Protein AF-A0A3R7NBL7-F1 (afdb_monomer)

Mean predicted aligned error: 21.09 Å

Nearest PDB structures (foldseek):
  3q0k-assembly1_B  TM=5.926E-01  e=3.481E-01  Homo sapiens
  7aal-assembly1_B  TM=5.837E-01  e=2.308E+00  Homo sapiens
  4wpe-assembly1_A-2  TM=5.856E-01  e=2.179E+00  Saccharomyces cerevisiae S288C
  7a0g-assembly1_DDD  TM=3.916E-01  e=3.255E+00  Serratia marcescens

Sequence (299 aa):
MSTTSQAALDDEIRRRLSKLSAYKQAEYHCVEAIAALRHSLREVLELEGDTPGTDGDGANESGGGGRAELARARQAVRRAHQQLDRLVKEAQRASRREGGEYEADLKELLRHVESAKRWYRECFRVVPATAAAHLPQPDTGVALGVAEDAYAPPPMRSGAADLTVPLLAGSGGGRGRGTGNWCAAAAPRPTVSDEEFLEFADEVRRNDDLAEAALDRIAYGLSRLHENALNVTSELHTQRELLDDVEGKVNTTHTKLSRMNARLRKLLAEKKKCDWFMYAFCCALLLGVVAAIAVLLKS

InterPro domains:
  IPR000727 Target SNARE coiled-coil homology domain [PS50192] (215-267)

pLDDT: mean 77.05, std 21.35, range [31.62, 97.19]

Radius of gyration: 40.36 Å; Cα contacts (8 Å, |Δi|>4): 69; chains: 1; bounding box: 89×58×153 Å

Solvent-accessible surface area (backbone atoms only — not comparable to full-atom values): 17916 Å² total; per-residue (Å²): 130,69,63,68,61,49,54,55,50,53,52,51,50,50,61,54,42,73,74,48,55,70,34,58,41,28,48,50,53,34,53,51,32,51,51,52,28,53,50,31,49,48,53,35,50,53,56,56,67,71,56,71,84,77,86,62,96,68,95,60,93,65,67,67,56,57,58,54,49,41,52,49,30,53,49,48,29,53,51,31,51,55,50,36,60,52,35,50,54,48,25,54,52,32,33,62,74,59,72,50,81,49,50,68,59,49,52,53,50,49,51,54,51,50,52,53,50,49,52,51,26,62,78,68,67,55,78,59,72,77,67,67,71,71,60,82,78,78,88,77,81,85,84,84,90,80,84,87,82,89,81,85,84,87,78,90,78,91,79,91,79,85,95,79,79,88,91,83,87,84,87,83,88,81,93,78,94,73,89,84,78,96,67,82,79,70,73,83,71,82,78,70,50,75,65,60,53,49,53,50,52,53,51,50,50,54,50,48,56,52,48,51,56,51,48,52,53,49,52,53,51,49,52,54,49,49,53,50,51,52,52,52,52,52,50,51,51,54,50,48,54,54,48,56,52,49,50,52,50,49,52,51,50,49,54,51,50,51,51,50,51,52,49,50,52,50,52,56,54,52,48,54,52,54,52,52,52,52,52,53,51,52,51,53,52,51,51,51,53,53,50,52,53,54,51,62,75,71,106

Foldseek 3Di:
DVVVVVVVVVVVVVVVLVVDAQLVNLLVVLVVLLVQLVVLLVQLVVLVVPPPPPPDDDDDPPVVVSVVSNVVSVVSNVVSLVSSVVSLVSSVVSCVVVPNPCVVVNVVSVVSNVVSVVSVCVSVVPDDCVVVVPDPDPDDDDDDDDDDDDDDDDDDDDDDDDPDDDPDDDDDDDDDDDDDDPPDPDDPDPPCPVVNVVVVVVVVVVVVVVVVVVVVVVVVVVVVVVVVVVVVVVVVVVVVVVVVVVVVVVVVVVVVVVVVVVVVVVVVVVVVVVVVVVVVVVVVVVVVVVVVVVVVVVD

Secondary structure (DSSP, 8-state):
--HHHHHHHHHHHHHHHTTS-HHHHHHHHHHHHHHHHHHHHHHHHHHHHT-----S----TTHHHHHHHHHHHHHHHHHHHHHHHHHHHHHHHHHHHTTTTTHHHHHHHHHHHHHHHHHHHHHHT---HHHHTTSPPP--------------PPPP-----------------------------------S-HHHHHHHHHHHHHHHHHHHHHHHHHHHHHHHHHHHHHHHHHHHHHHHHHHHHHHHHHHHHHHHHHHHHHHHHHHHHHHHHHHHHHHHHHHHHHHHHHHHHHHHHH-

Organism: NCBI:txid83891

Structure (mmCIF, N/CA/C/O backbone):
data_AF-A0A3R7NBL7-F1
#
_entry.id   AF-A0A3R7NBL7-F1
#
loop_
_atom_site.group_PDB
_atom_site.id
_atom_site.type_symbol
_atom_site.label_atom_id
_atom_site.label_alt_id
_atom_site.label_comp_id
_atom_site.label_asym_id
_atom_site.label_entity_id
_atom_site.label_seq_id
_atom_site.pdbx_PDB_ins_code
_atom_site.Cartn_x
_atom_site.Cartn_y
_atom_site.Cartn_z
_atom_site.occupancy
_atom_site.B_iso_or_equiv
_atom_site.auth_seq_id
_atom_site.auth_comp_id
_atom_site.auth_asym_id
_atom_site.auth_atom_id
_atom_site.pdbx_PDB_model_num
ATOM 1 N N . MET A 1 1 ? -27.733 -9.947 -17.227 1.00 46.28 1 MET A N 1
ATOM 2 C CA . MET A 1 1 ? -28.755 -9.569 -16.220 1.00 46.28 1 MET A CA 1
ATOM 3 C C . MET A 1 1 ? -28.156 -9.061 -14.898 1.00 46.28 1 MET A C 1
ATOM 5 O O . MET A 1 1 ? -28.913 -8.573 -14.075 1.00 46.28 1 MET A O 1
ATOM 9 N N . SER A 1 2 ? -26.830 -9.082 -14.697 1.00 56.72 2 SER A N 1
ATOM 10 C CA . SER A 1 2 ? -26.182 -8.641 -13.443 1.00 56.72 2 SER A CA 1
ATOM 11 C C . SER A 1 2 ? -25.943 -7.124 -13.325 1.00 56.72 2 SER A C 1
ATOM 13 O O . SER A 1 2 ? -25.792 -6.609 -12.223 1.00 56.72 2 SER A O 1
ATOM 15 N N . THR A 1 3 ? -25.942 -6.382 -14.437 1.00 57.41 3 THR A N 1
ATOM 16 C CA . THR A 1 3 ? -25.608 -4.944 -14.467 1.00 57.41 3 THR A CA 1
ATOM 17 C C . THR A 1 3 ? -26.683 -4.052 -13.843 1.00 57.41 3 THR A C 1
ATOM 19 O O . THR A 1 3 ? -26.360 -3.046 -13.218 1.00 57.41 3 THR A O 1
ATOM 22 N N . THR A 1 4 ? -27.959 -4.434 -13.943 1.00 59.16 4 THR A N 1
ATOM 23 C CA . THR A 1 4 ? -29.085 -3.662 -13.390 1.00 59.16 4 THR A CA 1
ATOM 24 C C . THR A 1 4 ? -29.090 -3.657 -11.860 1.00 59.16 4 THR A C 1
ATOM 26 O O . THR A 1 4 ? -29.468 -2.663 -11.249 1.00 59.16 4 THR A O 1
ATOM 29 N N . SER A 1 5 ? -28.624 -4.744 -11.234 1.00 73.00 5 SER A N 1
ATOM 30 C CA . SER A 1 5 ? -28.481 -4.827 -9.774 1.00 73.00 5 SER A CA 1
ATOM 31 C C . SER A 1 5 ? -27.309 -3.991 -9.260 1.00 73.00 5 SER A C 1
ATOM 33 O O . SER A 1 5 ? -27.379 -3.467 -8.152 1.00 73.00 5 SER A O 1
ATOM 35 N N . GLN A 1 6 ? -26.240 -3.873 -10.049 1.00 74.69 6 GLN A N 1
ATOM 36 C CA . GLN A 1 6 ? -25.043 -3.127 -9.665 1.00 74.69 6 GLN A CA 1
ATOM 37 C C . GLN A 1 6 ? -25.275 -1.617 -9.760 1.00 74.69 6 GLN A C 1
ATOM 39 O O . GLN A 1 6 ? -24.995 -0.900 -8.809 1.00 74.69 6 GLN A O 1
ATOM 44 N N . ALA A 1 7 ? -25.929 -1.156 -10.831 1.00 78.81 7 ALA A N 1
ATOM 45 C CA . ALA A 1 7 ? -26.313 0.248 -10.977 1.00 78.81 7 ALA A CA 1
ATOM 46 C C . ALA A 1 7 ? -27.236 0.732 -9.840 1.00 78.81 7 ALA A C 1
ATOM 48 O O . ALA A 1 7 ? -27.059 1.831 -9.320 1.00 78.81 7 ALA A O 1
ATOM 49 N N . ALA A 1 8 ? -28.185 -0.108 -9.407 1.00 81.31 8 ALA A N 1
ATOM 50 C CA . ALA A 1 8 ? -29.070 0.211 -8.286 1.00 81.31 8 ALA A CA 1
ATOM 51 C C . ALA A 1 8 ? -28.320 0.307 -6.942 1.00 81.31 8 ALA A C 1
ATOM 53 O O . ALA A 1 8 ? -28.648 1.150 -6.106 1.00 81.31 8 ALA A O 1
ATOM 54 N N . LEU A 1 9 ? -27.302 -0.537 -6.741 1.00 82.06 9 LEU A N 1
ATOM 55 C CA . LEU A 1 9 ? -26.412 -0.479 -5.578 1.00 82.06 9 LEU A CA 1
ATOM 56 C C . LEU A 1 9 ? -25.556 0.792 -5.589 1.00 82.06 9 LEU A C 1
ATOM 58 O O . LEU A 1 9 ? -25.473 1.472 -4.567 1.00 82.06 9 LEU A O 1
ATOM 62 N N . ASP A 1 10 ? -24.986 1.150 -6.738 1.00 83.25 10 ASP A N 1
ATOM 63 C CA . ASP A 1 10 ? -24.159 2.351 -6.890 1.00 83.25 10 ASP A CA 1
ATOM 64 C C . ASP A 1 10 ? -24.965 3.636 -6.637 1.00 83.25 10 ASP A C 1
ATOM 66 O O . ASP A 1 10 ? -24.474 4.581 -6.013 1.00 83.25 10 ASP A O 1
ATOM 70 N N . ASP A 1 11 ? -26.228 3.669 -7.068 1.00 87.06 11 ASP A N 1
ATOM 71 C CA . ASP A 1 11 ? -27.132 4.793 -6.814 1.00 87.06 11 ASP A CA 1
ATOM 72 C C . ASP A 1 11 ? -27.503 4.919 -5.326 1.00 87.06 11 ASP A C 1
ATOM 74 O O . ASP A 1 11 ? -27.558 6.031 -4.788 1.00 87.06 11 ASP A O 1
ATOM 78 N N . GLU A 1 12 ? -27.706 3.800 -4.627 1.00 88.06 12 GLU A N 1
ATOM 79 C CA . GLU A 1 12 ? -27.942 3.791 -3.178 1.00 88.06 12 GLU A CA 1
ATOM 80 C C . GLU A 1 12 ? -26.692 4.232 -2.401 1.00 88.06 12 GLU A C 1
ATOM 82 O O . GLU A 1 12 ? -26.789 5.028 -1.462 1.00 88.06 12 GLU A O 1
ATOM 87 N N . ILE A 1 13 ? -25.505 3.788 -2.823 1.00 85.31 13 ILE A N 1
ATOM 88 C CA . ILE A 1 13 ? -24.228 4.233 -2.255 1.00 85.31 13 ILE A CA 1
ATOM 89 C C . ILE A 1 13 ? -24.073 5.746 -2.437 1.00 85.31 13 ILE A C 1
ATOM 91 O O . ILE A 1 13 ? -23.794 6.442 -1.459 1.00 85.31 13 ILE A O 1
ATOM 95 N N . ARG A 1 14 ? -24.352 6.296 -3.629 1.00 86.31 14 ARG A N 1
ATOM 96 C CA . ARG A 1 14 ? -24.313 7.753 -3.865 1.00 86.31 14 ARG A CA 1
ATOM 97 C C . ARG A 1 14 ? -25.279 8.523 -2.965 1.00 86.31 14 ARG A C 1
ATOM 99 O O . ARG A 1 14 ? -24.894 9.551 -2.410 1.00 86.31 14 ARG A O 1
ATOM 106 N N . ARG A 1 15 ? -26.501 8.020 -2.758 1.00 87.31 15 ARG A N 1
ATOM 107 C CA . ARG A 1 15 ? -27.486 8.636 -1.843 1.00 87.31 15 ARG A CA 1
ATOM 108 C C . ARG A 1 15 ? -27.045 8.620 -0.382 1.00 87.31 15 ARG A C 1
ATOM 110 O O . ARG A 1 15 ? -27.434 9.501 0.386 1.00 87.31 15 ARG A O 1
ATOM 117 N N . ARG A 1 16 ? -26.281 7.609 0.034 1.00 87.12 16 ARG A N 1
ATOM 118 C CA . ARG A 1 16 ? -25.707 7.540 1.386 1.00 87.12 16 ARG A CA 1
ATOM 119 C C . ARG A 1 16 ? -24.492 8.445 1.522 1.00 87.12 16 ARG A C 1
ATOM 121 O O . ARG A 1 16 ? -24.380 9.141 2.527 1.00 87.12 16 ARG A O 1
ATOM 128 N N . LEU A 1 17 ? -23.644 8.500 0.497 1.00 86.69 17 LEU A N 1
ATOM 129 C CA . LEU A 1 17 ? -22.485 9.388 0.449 1.00 86.69 17 LEU A CA 1
ATOM 130 C C . LEU A 1 17 ? -22.895 10.854 0.524 1.00 86.69 17 LEU A C 1
ATOM 132 O O . LEU A 1 17 ? -22.322 11.586 1.321 1.00 86.69 17 LEU A O 1
ATOM 136 N N . SER A 1 18 ? -23.949 11.268 -0.183 1.00 88.75 18 SER A N 1
ATOM 137 C CA . SER A 1 18 ? -24.418 12.660 -0.146 1.00 88.75 18 SER A CA 1
ATOM 138 C C . SER A 1 18 ? -24.906 13.128 1.232 1.00 88.75 18 SER A C 1
ATOM 140 O O . SER A 1 18 ? -25.086 14.325 1.433 1.00 88.75 18 SER A O 1
ATOM 142 N N . LYS A 1 19 ? -25.153 12.208 2.177 1.00 91.88 19 LYS A N 1
ATOM 143 C CA . LYS A 1 19 ? -25.544 12.523 3.563 1.00 91.88 19 LYS A CA 1
ATOM 144 C C . LYS A 1 19 ? -24.347 12.651 4.514 1.00 91.88 19 LYS A C 1
ATOM 146 O O . LYS A 1 19 ? -24.530 13.099 5.641 1.00 91.88 19 LYS A O 1
ATOM 151 N N . LEU A 1 20 ? -23.158 12.220 4.092 1.00 90.88 20 LEU A N 1
ATOM 152 C CA . LEU A 1 20 ? -21.931 12.234 4.893 1.00 90.88 20 LEU A CA 1
ATOM 153 C C . LEU A 1 20 ? -21.176 13.563 4.746 1.00 90.88 20 LEU A C 1
ATOM 155 O O . LEU A 1 20 ? -21.418 14.312 3.797 1.00 90.88 20 LEU A O 1
ATOM 159 N N . SER A 1 21 ? -20.243 13.837 5.669 1.00 91.44 21 SER A N 1
ATOM 160 C CA . SER A 1 21 ? -19.366 15.015 5.592 1.00 91.44 21 SER A CA 1
ATOM 161 C C . SER A 1 21 ? -18.508 14.998 4.323 1.00 91.44 21 SER A C 1
ATOM 163 O O . SER A 1 21 ? -18.285 13.944 3.715 1.00 91.44 21 SER A O 1
ATOM 165 N N . ALA A 1 22 ? -18.010 16.166 3.914 1.00 90.75 22 ALA A N 1
ATOM 166 C CA . ALA A 1 22 ? -17.195 16.281 2.708 1.00 90.75 22 ALA A CA 1
ATOM 167 C C . ALA A 1 22 ? -15.900 15.467 2.841 1.00 90.75 22 ALA A C 1
ATOM 169 O O . ALA A 1 22 ? -15.448 14.859 1.868 1.00 90.75 22 ALA A O 1
ATOM 170 N N . TYR A 1 23 ? -15.336 15.397 4.051 1.00 92.62 23 TYR A N 1
ATOM 171 C CA . TYR A 1 23 ? -14.207 14.520 4.333 1.00 92.62 23 TYR A CA 1
ATOM 172 C C . TYR A 1 23 ? -14.564 13.040 4.171 1.00 92.62 23 TYR A C 1
ATOM 174 O O . TYR A 1 23 ? -13.854 12.326 3.468 1.00 92.62 23 TYR A O 1
ATOM 182 N N . LYS A 1 24 ? -15.676 12.570 4.752 1.00 92.94 24 LYS A N 1
ATOM 183 C CA . LYS A 1 24 ? -16.073 11.153 4.668 1.00 92.94 24 LYS A CA 1
ATOM 184 C C . LYS A 1 24 ? -16.402 10.705 3.243 1.00 92.94 24 LYS A C 1
ATOM 186 O O . LYS A 1 24 ? -16.105 9.569 2.876 1.00 92.94 24 LYS A O 1
ATOM 191 N N . GLN A 1 25 ? -16.938 11.599 2.415 1.00 92.31 25 GLN A N 1
ATOM 192 C CA . GLN A 1 25 ? -17.093 11.352 0.978 1.00 92.31 25 GLN A CA 1
ATOM 193 C C . GLN A 1 25 ? -15.730 11.195 0.281 1.00 92.31 25 GLN A C 1
ATOM 195 O O . GLN A 1 25 ? -15.521 10.242 -0.471 1.00 92.31 25 GLN A O 1
ATOM 200 N N . ALA A 1 26 ? -14.779 12.091 0.562 1.00 92.12 26 ALA A N 1
ATOM 201 C CA . ALA A 1 26 ? -13.436 12.031 -0.016 1.00 92.12 26 ALA A CA 1
ATOM 202 C C . ALA A 1 26 ? -12.625 10.814 0.474 1.00 92.12 26 ALA A C 1
ATOM 204 O O . ALA A 1 26 ? -11.867 10.226 -0.300 1.00 92.12 26 ALA A O 1
ATOM 205 N N . GLU A 1 27 ? -12.805 10.407 1.732 1.00 92.50 27 GLU A N 1
ATOM 206 C CA . GLU A 1 27 ? -12.227 9.191 2.310 1.00 92.50 27 GLU A CA 1
ATOM 207 C C . GLU A 1 27 ? -12.727 7.950 1.567 1.00 92.50 27 GLU A C 1
ATOM 209 O O . GLU A 1 27 ? -11.916 7.139 1.119 1.00 92.50 27 GLU A O 1
ATOM 214 N N . TYR A 1 28 ? -14.044 7.834 1.364 1.00 94.12 28 TYR A N 1
ATOM 215 C CA . TYR A 1 28 ? -14.632 6.724 0.617 1.00 94.12 28 TYR A CA 1
ATOM 216 C C . TYR A 1 28 ? -14.037 6.608 -0.791 1.00 94.12 28 TYR A C 1
ATOM 218 O O . TYR A 1 28 ? -13.549 5.542 -1.167 1.00 94.12 28 TYR A O 1
ATOM 226 N N . HIS A 1 29 ? -13.996 7.713 -1.542 1.00 93.25 29 HIS A N 1
ATOM 227 C CA . HIS A 1 29 ? -13.425 7.710 -2.889 1.00 93.25 29 HIS A CA 1
ATOM 228 C C . HIS A 1 29 ? -11.928 7.378 -2.896 1.00 93.25 29 HIS A C 1
ATOM 230 O O . HIS A 1 29 ? -11.456 6.684 -3.797 1.00 93.25 29 HIS A O 1
ATOM 236 N N . CYS A 1 30 ? -11.165 7.812 -1.887 1.00 93.38 30 CYS A N 1
ATOM 237 C CA . CYS A 1 30 ? -9.770 7.391 -1.739 1.00 93.38 30 CYS A CA 1
ATOM 238 C C . CYS A 1 30 ? -9.650 5.877 -1.531 1.00 93.38 30 CYS A C 1
ATOM 240 O O . CYS A 1 30 ? -8.816 5.239 -2.172 1.00 93.38 30 CYS A O 1
ATOM 242 N N . VAL A 1 31 ? -10.469 5.292 -0.655 1.00 94.19 31 VAL A N 1
ATOM 243 C CA . VAL A 1 31 ? -10.450 3.847 -0.375 1.00 94.19 31 VAL A CA 1
ATOM 244 C C . VAL A 1 31 ? -10.857 3.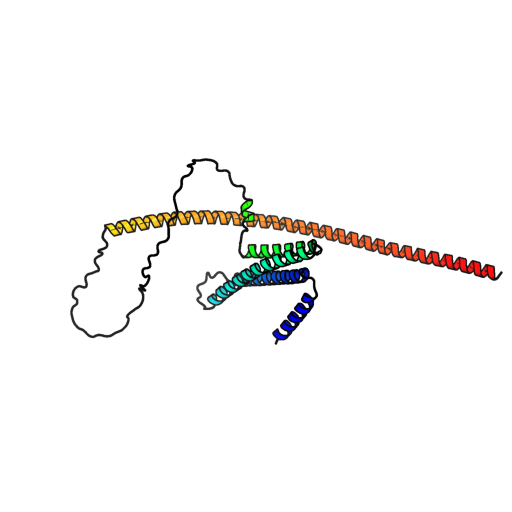039 -1.609 1.00 94.19 31 VAL A C 1
ATOM 246 O O . VAL A 1 31 ? -10.204 2.046 -1.937 1.00 94.19 31 VAL A O 1
ATOM 249 N N . GLU A 1 32 ? -11.873 3.493 -2.337 1.00 93.62 32 GLU A N 1
ATOM 250 C CA . GLU A 1 32 ? -12.293 2.910 -3.612 1.00 93.62 32 GLU A CA 1
ATOM 251 C C . GLU A 1 32 ? -11.160 2.956 -4.652 1.00 93.62 32 GLU A C 1
ATOM 253 O O . GLU A 1 32 ? -10.831 1.939 -5.267 1.00 93.62 32 GLU A O 1
ATOM 258 N N . ALA A 1 33 ? -10.474 4.095 -4.785 1.00 92.88 33 ALA A N 1
ATOM 259 C CA . ALA A 1 33 ? -9.330 4.233 -5.684 1.00 92.88 33 ALA A CA 1
ATOM 260 C C . ALA A 1 33 ? -8.137 3.350 -5.273 1.00 92.88 33 ALA A C 1
ATOM 262 O O . ALA A 1 33 ? -7.456 2.797 -6.139 1.00 92.88 33 ALA A O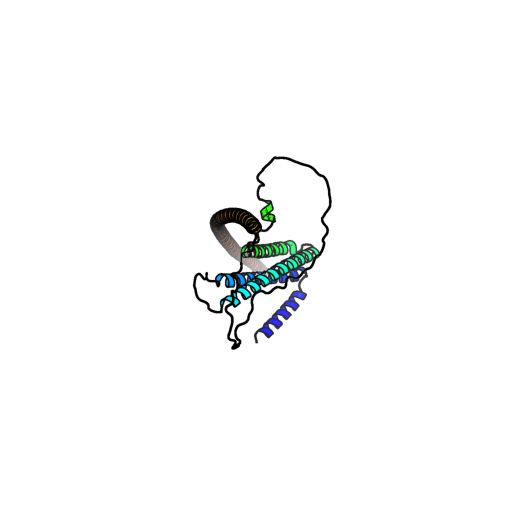 1
ATOM 263 N N . ILE A 1 34 ? -7.895 3.159 -3.969 1.00 93.94 34 ILE A N 1
ATOM 264 C CA . ILE A 1 34 ? -6.901 2.195 -3.471 1.00 93.94 34 ILE A CA 1
ATOM 265 C C . ILE A 1 34 ? -7.284 0.776 -3.902 1.00 93.94 34 ILE A C 1
ATOM 267 O O . ILE A 1 34 ? -6.427 0.032 -4.379 1.00 93.94 34 ILE A O 1
ATOM 271 N N . ALA A 1 35 ? -8.552 0.388 -3.751 1.00 94.12 35 ALA A N 1
ATOM 272 C CA . ALA A 1 35 ? -9.025 -0.931 -4.160 1.00 94.12 35 ALA A CA 1
ATOM 273 C C . ALA A 1 35 ? -8.875 -1.144 -5.676 1.00 94.12 35 ALA A C 1
ATOM 275 O O . ALA A 1 35 ? -8.345 -2.177 -6.091 1.00 94.12 35 ALA A O 1
ATOM 276 N N . ALA A 1 36 ? -9.243 -0.147 -6.486 1.00 92.81 36 ALA A N 1
ATOM 277 C CA . ALA A 1 36 ? -9.088 -0.174 -7.940 1.00 92.81 36 ALA A CA 1
ATOM 278 C C . ALA A 1 36 ? -7.615 -0.290 -8.368 1.00 92.81 36 ALA A C 1
ATOM 280 O O . ALA A 1 36 ? -7.281 -1.106 -9.231 1.00 92.81 36 ALA A O 1
ATOM 281 N N . LEU A 1 37 ? -6.715 0.463 -7.723 1.00 93.12 37 LEU A N 1
ATOM 282 C CA . LEU A 1 37 ? -5.274 0.375 -7.970 1.00 93.12 37 LEU A CA 1
ATOM 283 C C . LEU A 1 37 ? -4.743 -1.028 -7.649 1.00 93.12 37 LEU A C 1
ATOM 285 O O . LEU A 1 37 ? -4.034 -1.618 -8.457 1.00 93.12 37 LEU A O 1
ATOM 289 N N . ARG A 1 38 ? -5.118 -1.586 -6.494 1.00 93.44 38 ARG A N 1
ATOM 290 C CA . ARG A 1 38 ? -4.715 -2.938 -6.076 1.00 93.44 38 ARG A CA 1
ATOM 291 C C . ARG A 1 38 ? -5.245 -4.025 -7.008 1.00 93.44 38 ARG A C 1
ATOM 293 O O . ARG A 1 38 ? -4.549 -5.004 -7.245 1.00 93.44 38 ARG A O 1
ATOM 300 N N . HIS A 1 39 ? -6.467 -3.874 -7.510 1.00 93.00 39 HIS A N 1
ATOM 301 C CA . HIS A 1 39 ? -7.036 -4.805 -8.479 1.00 93.00 39 HIS A CA 1
ATOM 302 C C . HIS A 1 39 ? -6.278 -4.757 -9.807 1.00 93.00 39 HIS A C 1
ATOM 304 O O . HIS A 1 39 ? -5.825 -5.796 -10.269 1.00 93.00 39 HIS A O 1
ATOM 310 N N . SER A 1 40 ? -6.033 -3.553 -10.329 1.00 91.44 40 SER A N 1
ATOM 311 C CA . SER A 1 40 ? -5.262 -3.359 -11.564 1.00 91.44 40 SER A CA 1
ATOM 312 C C . SER A 1 40 ? -3.825 -3.893 -11.433 1.00 91.44 40 SER A C 1
ATOM 314 O O . SER A 1 40 ? -3.262 -4.411 -12.389 1.00 91.44 40 SER A O 1
ATOM 316 N N . LEU A 1 41 ? -3.208 -3.776 -10.248 1.00 91.06 41 LEU A N 1
ATOM 317 C CA . LEU A 1 41 ? -1.876 -4.335 -9.980 1.00 91.06 41 LEU A CA 1
ATOM 318 C C . LEU A 1 41 ? -1.872 -5.868 -9.986 1.00 91.06 41 LEU A C 1
ATOM 320 O O . LEU A 1 41 ? -0.939 -6.457 -10.521 1.00 91.06 41 LEU A O 1
ATOM 324 N N . ARG A 1 42 ? -2.902 -6.512 -9.422 1.00 92.00 42 ARG A N 1
ATOM 325 C CA . ARG A 1 42 ? -3.045 -7.976 -9.490 1.00 92.00 42 ARG A CA 1
ATOM 326 C C . ARG A 1 42 ? -3.227 -8.459 -10.921 1.00 92.00 42 ARG A C 1
ATOM 328 O O . ARG A 1 42 ? -2.545 -9.391 -11.308 1.00 92.00 42 ARG A O 1
ATOM 335 N N . GLU A 1 43 ? -4.057 -7.773 -11.701 1.00 90.69 43 GLU A N 1
ATOM 336 C CA . GLU A 1 43 ? -4.269 -8.086 -13.119 1.00 90.69 43 GLU A CA 1
ATOM 337 C C . GLU A 1 43 ? -2.953 -8.030 -13.914 1.00 90.69 43 GLU A C 1
ATOM 339 O O . GLU A 1 43 ? -2.665 -8.920 -14.705 1.00 90.69 43 GLU A O 1
ATOM 344 N N . VAL A 1 44 ? -2.099 -7.028 -13.659 1.00 88.50 44 VAL A N 1
ATOM 345 C CA . VAL A 1 44 ? -0.760 -6.967 -14.273 1.00 88.50 44 VAL A CA 1
ATOM 346 C C . VAL A 1 44 ? 0.116 -8.146 -13.845 1.00 88.50 44 VAL A C 1
ATOM 348 O O . VAL A 1 44 ? 0.790 -8.716 -14.694 1.00 88.50 44 VAL A O 1
ATOM 351 N N . LEU A 1 45 ? 0.112 -8.520 -12.563 1.00 86.50 45 LEU A N 1
ATOM 352 C CA . LEU A 1 45 ? 0.920 -9.638 -12.062 1.00 86.50 45 LEU A CA 1
ATOM 353 C C . LEU A 1 45 ? 0.456 -10.994 -12.609 1.00 86.50 45 LEU A C 1
ATOM 355 O O . LEU A 1 45 ? 1.296 -11.832 -12.922 1.00 86.50 45 LEU A O 1
ATOM 359 N N . GLU A 1 46 ? -0.853 -11.203 -12.740 1.00 86.94 46 GLU A N 1
ATOM 360 C CA . GLU A 1 46 ? -1.435 -12.406 -13.347 1.00 86.94 46 GLU A CA 1
ATOM 361 C C . GLU A 1 46 ? -1.024 -12.510 -14.823 1.00 86.94 46 GLU A C 1
ATOM 363 O O . GLU A 1 46 ? -0.464 -13.521 -15.239 1.00 86.94 46 GLU A O 1
ATOM 368 N N . LEU A 1 47 ? -1.169 -11.418 -15.583 1.00 83.81 47 LEU A N 1
ATOM 369 C CA . LEU A 1 47 ? -0.773 -11.366 -16.994 1.00 83.81 47 LEU A CA 1
ATOM 370 C C . LEU A 1 47 ? 0.748 -11.458 -17.213 1.00 83.81 47 LEU A C 1
ATOM 372 O O . LEU A 1 47 ? 1.180 -11.883 -18.281 1.00 83.81 47 LEU A O 1
ATOM 376 N N . GLU A 1 48 ? 1.573 -11.046 -16.244 1.00 80.25 48 GLU A N 1
ATOM 377 C CA . GLU A 1 48 ? 3.032 -11.227 -16.290 1.00 80.25 48 GLU A CA 1
ATOM 378 C C . GLU A 1 48 ? 3.443 -12.662 -15.925 1.00 80.25 48 GLU A C 1
ATOM 380 O O . GLU A 1 48 ? 4.340 -13.211 -16.564 1.00 80.25 48 GLU A O 1
ATOM 385 N N . GLY A 1 49 ? 2.778 -13.291 -14.951 1.00 69.69 49 GLY A N 1
ATOM 386 C CA . GLY A 1 49 ? 3.016 -14.688 -14.567 1.00 69.69 49 GLY A CA 1
ATOM 387 C C . GLY A 1 49 ? 2.635 -15.698 -15.654 1.00 69.69 49 GLY A C 1
ATOM 388 O O . GLY A 1 49 ? 3.324 -16.703 -15.819 1.00 69.69 49 GLY A O 1
ATOM 389 N N . ASP A 1 50 ? 1.609 -15.387 -16.448 1.00 59.75 50 ASP A N 1
ATOM 390 C CA . ASP A 1 50 ? 1.139 -16.197 -17.580 1.00 59.75 50 ASP A CA 1
ATOM 391 C C . ASP A 1 50 ? 1.964 -16.006 -18.868 1.00 59.75 50 ASP A C 1
ATOM 393 O O . ASP A 1 50 ? 1.582 -16.507 -19.926 1.00 59.75 50 ASP A O 1
ATOM 397 N N . THR A 1 51 ? 3.106 -15.308 -18.815 1.00 54.59 51 THR A N 1
ATOM 398 C CA . THR A 1 51 ? 4.082 -15.296 -19.918 1.00 54.59 51 THR A CA 1
ATOM 399 C C . THR A 1 51 ? 5.157 -16.367 -19.684 1.00 54.59 51 THR A C 1
ATOM 401 O O . THR A 1 51 ? 6.221 -16.058 -19.146 1.00 54.59 51 THR A O 1
ATOM 404 N N . PRO A 1 52 ? 4.927 -17.649 -20.045 1.00 49.84 52 PRO A N 1
ATOM 405 C CA . PRO A 1 52 ? 5.963 -18.664 -19.941 1.00 49.84 52 PRO A CA 1
ATOM 406 C C . PRO A 1 52 ? 7.120 -18.280 -20.862 1.00 49.84 52 PRO A C 1
ATOM 408 O O . PRO A 1 52 ? 6.919 -17.953 -22.036 1.00 49.84 52 PRO A O 1
ATOM 411 N N . GLY A 1 53 ? 8.335 -18.317 -20.310 1.00 52.47 53 GLY A N 1
ATOM 412 C CA . GLY A 1 53 ? 9.577 -18.147 -21.055 1.00 52.47 53 GLY A CA 1
ATOM 413 C C . GLY A 1 53 ? 9.548 -19.010 -22.310 1.00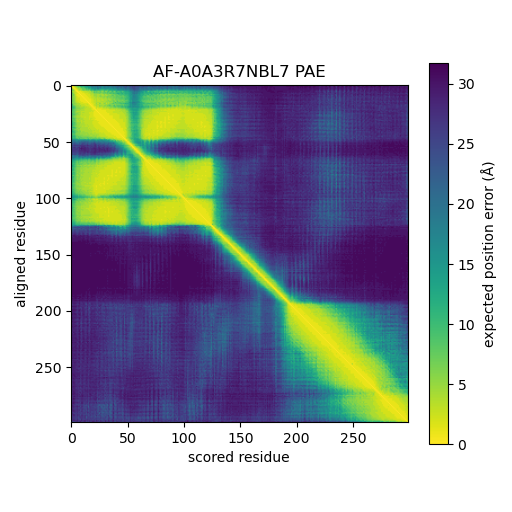 52.47 53 GLY A C 1
ATOM 414 O O . GLY A 1 53 ? 9.592 -20.235 -22.238 1.00 52.47 53 GLY A O 1
ATOM 415 N N . THR A 1 54 ? 9.399 -18.358 -23.460 1.00 46.28 54 THR A N 1
ATOM 416 C CA . THR A 1 54 ? 9.352 -19.020 -24.760 1.00 46.28 54 THR A CA 1
ATOM 417 C C . THR A 1 54 ? 10.782 -19.158 -25.269 1.00 46.28 54 THR A C 1
ATOM 419 O O . THR A 1 54 ? 11.192 -18.467 -26.194 1.00 46.28 54 THR A O 1
ATOM 422 N N . ASP A 1 55 ? 11.534 -20.054 -24.632 1.00 51.38 55 ASP A N 1
ATOM 423 C CA . ASP A 1 55 ? 12.578 -20.826 -25.303 1.00 51.38 55 ASP A CA 1
ATOM 424 C C . ASP A 1 55 ? 11.874 -22.067 -25.863 1.00 51.38 55 ASP A C 1
ATOM 426 O O . ASP A 1 55 ? 11.785 -23.110 -25.217 1.00 51.38 55 ASP A O 1
ATOM 430 N N . GLY A 1 56 ? 11.234 -21.928 -27.021 1.00 45.25 56 GLY A N 1
ATOM 431 C CA . GLY A 1 56 ? 10.395 -22.995 -27.553 1.00 45.25 56 GLY A CA 1
ATOM 432 C C . GLY A 1 56 ? 9.747 -22.625 -28.871 1.00 45.25 56 GLY A C 1
ATOM 433 O O . GLY A 1 56 ? 8.662 -22.056 -28.905 1.00 45.25 56 GLY A O 1
ATOM 434 N N . ASP A 1 57 ? 10.457 -22.965 -29.937 1.00 45.91 57 ASP A N 1
ATOM 435 C CA . ASP A 1 57 ? 10.046 -22.985 -31.335 1.00 45.91 57 ASP A CA 1
ATOM 436 C C . ASP A 1 57 ? 8.608 -23.529 -31.492 1.00 45.91 57 ASP A C 1
ATOM 438 O O . ASP A 1 57 ? 8.333 -24.708 -31.264 1.00 45.91 57 ASP A O 1
ATOM 442 N N . GLY A 1 58 ? 7.655 -22.648 -31.796 1.00 43.94 58 GLY A N 1
ATOM 443 C CA . GLY A 1 58 ? 6.237 -22.998 -31.795 1.00 43.94 58 GLY A CA 1
ATOM 444 C C . GLY A 1 58 ? 5.348 -21.809 -32.122 1.00 43.94 58 GLY A C 1
ATOM 445 O O . GLY A 1 58 ? 4.662 -21.273 -31.256 1.00 43.94 58 GLY A O 1
ATOM 446 N N . ALA A 1 59 ? 5.369 -21.386 -33.385 1.00 49.84 59 ALA A N 1
ATOM 447 C CA . ALA A 1 59 ? 4.442 -20.406 -33.930 1.00 49.84 59 ALA A CA 1
ATOM 448 C C . ALA A 1 59 ? 2.990 -20.877 -33.732 1.00 49.84 59 ALA A C 1
ATOM 450 O O . ALA A 1 59 ? 2.492 -21.725 -34.469 1.00 49.84 59 ALA A O 1
ATOM 451 N N . ASN A 1 60 ? 2.306 -20.317 -32.738 1.00 44.59 60 ASN A N 1
ATOM 452 C CA . ASN A 1 60 ? 0.856 -20.371 -32.655 1.00 44.59 60 ASN A CA 1
ATOM 453 C C . ASN A 1 60 ? 0.337 -18.985 -32.253 1.00 44.59 60 ASN A C 1
ATOM 455 O O . ASN A 1 60 ? 0.851 -18.356 -31.328 1.00 44.59 60 ASN A O 1
ATOM 459 N N . GLU A 1 61 ? -0.654 -18.492 -32.991 1.00 49.22 61 GLU A N 1
ATOM 460 C CA . GLU A 1 61 ? -1.099 -17.092 -33.121 1.00 49.22 61 GLU A CA 1
ATOM 461 C C . GLU A 1 61 ? -1.677 -16.430 -31.843 1.00 49.22 61 GLU A C 1
ATOM 463 O O . GLU A 1 61 ? -2.313 -15.380 -31.909 1.00 49.22 61 GLU A O 1
ATOM 468 N N . SER A 1 62 ? -1.436 -16.981 -30.650 1.00 51.72 62 SER A N 1
ATOM 469 C CA . SER A 1 62 ? -2.017 -16.508 -29.383 1.00 51.72 62 SER A CA 1
ATOM 470 C C . SER A 1 62 ? -1.163 -15.476 -28.621 1.00 51.72 62 SER A C 1
ATOM 472 O O . SER A 1 62 ? -1.641 -14.880 -27.655 1.00 51.72 62 SER A O 1
ATOM 474 N N . GLY A 1 63 ? 0.085 -15.220 -29.036 1.00 51.22 63 GLY A N 1
ATOM 475 C CA . GLY A 1 63 ? 1.016 -14.325 -28.320 1.00 51.22 63 GLY A CA 1
ATOM 476 C C . GLY A 1 63 ? 0.734 -12.818 -28.465 1.00 51.22 63 GLY A C 1
ATOM 477 O O . GLY A 1 63 ? 1.186 -12.014 -27.648 1.00 51.22 63 GLY A O 1
ATOM 478 N N . GLY A 1 64 ? -0.034 -12.408 -29.482 1.00 55.84 64 GLY A N 1
ATOM 479 C CA . GLY A 1 64 ? -0.362 -10.996 -29.725 1.00 55.84 64 GLY A CA 1
ATOM 480 C C . GLY A 1 64 ? -1.398 -10.418 -28.751 1.00 55.84 64 GLY A C 1
ATOM 481 O O . GLY A 1 64 ? -1.314 -9.241 -28.390 1.00 55.84 64 GLY A O 1
ATOM 482 N N . GLY A 1 65 ? -2.343 -11.248 -28.293 1.00 63.84 65 GLY A N 1
ATOM 483 C CA . GLY A 1 65 ? -3.406 -10.856 -27.360 1.00 63.84 65 GLY A CA 1
ATOM 484 C C . GLY A 1 65 ? -2.864 -10.507 -25.976 1.00 63.84 65 GLY A C 1
ATOM 485 O O . GLY A 1 65 ? -3.064 -9.387 -25.508 1.00 63.84 65 GLY A O 1
ATOM 486 N N . GLY A 1 66 ? -2.067 -11.402 -25.383 1.00 71.56 66 GLY A N 1
ATOM 487 C CA . GLY A 1 66 ? -1.517 -11.216 -24.035 1.00 71.56 66 GLY A CA 1
ATOM 488 C C . GLY A 1 66 ? -0.625 -9.977 -23.902 1.00 71.56 66 GLY A C 1
ATOM 489 O O . GLY A 1 66 ? -0.712 -9.241 -22.921 1.00 71.56 66 GLY A O 1
ATOM 490 N N . ARG A 1 67 ? 0.173 -9.646 -24.928 1.00 74.12 67 ARG A N 1
ATOM 491 C CA . ARG A 1 67 ? 1.007 -8.428 -24.913 1.00 74.12 67 ARG A CA 1
ATOM 492 C C . ARG A 1 67 ? 0.171 -7.144 -24.987 1.00 74.12 67 ARG A C 1
ATOM 494 O O . ARG A 1 67 ? 0.514 -6.152 -24.338 1.00 74.12 67 ARG A O 1
ATOM 501 N N . ALA A 1 68 ? -0.912 -7.145 -25.765 1.00 78.75 68 ALA A N 1
ATOM 502 C CA . ALA A 1 68 ? -1.835 -6.014 -25.852 1.00 78.75 68 ALA A CA 1
ATOM 503 C C . ALA A 1 68 ? -2.666 -5.853 -24.568 1.00 78.75 68 ALA A C 1
ATOM 505 O O . ALA A 1 68 ? -2.887 -4.728 -24.116 1.00 78.75 68 ALA A O 1
ATOM 506 N N . GLU A 1 69 ? -3.084 -6.960 -23.956 1.00 84.06 69 GLU A N 1
ATOM 507 C CA . GLU A 1 69 ? -3.796 -6.990 -22.676 1.00 84.06 69 GLU A CA 1
ATOM 508 C C . GLU A 1 69 ? -2.909 -6.506 -21.529 1.00 84.06 69 GLU A C 1
ATOM 510 O O . GLU A 1 69 ? -3.295 -5.584 -20.810 1.00 84.06 69 GLU A O 1
ATOM 515 N N . LEU A 1 70 ? -1.663 -6.980 -21.446 1.00 83.38 70 LEU A N 1
ATOM 516 C CA . LEU A 1 70 ? -0.684 -6.498 -20.473 1.00 83.38 70 LEU A CA 1
ATOM 517 C C . LEU A 1 70 ? -0.422 -4.989 -20.619 1.00 83.38 70 LEU A C 1
ATOM 519 O O . LEU A 1 70 ? -0.335 -4.255 -19.630 1.00 83.38 70 LEU A O 1
ATOM 523 N N . ALA A 1 71 ? -0.324 -4.486 -21.853 1.00 82.19 71 ALA A N 1
ATOM 524 C CA . ALA A 1 71 ? -0.165 -3.055 -22.101 1.00 82.19 71 ALA A CA 1
ATOM 525 C C . ALA A 1 71 ? -1.377 -2.238 -21.610 1.00 82.19 71 ALA A C 1
ATOM 527 O O . ALA A 1 71 ? -1.194 -1.162 -21.025 1.00 82.19 71 ALA A O 1
ATOM 528 N N . ARG A 1 72 ? -2.601 -2.753 -21.801 1.00 87.62 72 ARG A N 1
ATOM 529 C CA . ARG A 1 72 ? -3.841 -2.138 -21.298 1.00 87.62 72 ARG A CA 1
ATOM 530 C C . ARG A 1 72 ? -3.900 -2.163 -19.773 1.00 87.62 72 ARG A C 1
ATOM 532 O O . ARG A 1 72 ? -4.149 -1.110 -19.186 1.00 87.62 72 ARG A O 1
ATOM 539 N N . ALA A 1 73 ? -3.586 -3.293 -19.143 1.00 87.88 73 ALA A N 1
ATOM 540 C CA . ALA A 1 73 ? -3.545 -3.436 -17.688 1.00 87.88 73 ALA A CA 1
ATOM 541 C C . ALA A 1 73 ? -2.535 -2.456 -17.063 1.00 87.88 73 ALA A C 1
ATOM 543 O O . ALA A 1 73 ? -2.873 -1.664 -16.181 1.00 87.88 73 ALA A O 1
ATOM 544 N N . ARG A 1 74 ? -1.318 -2.356 -17.619 1.00 87.75 74 ARG A N 1
ATOM 545 C CA . ARG A 1 74 ? -0.318 -1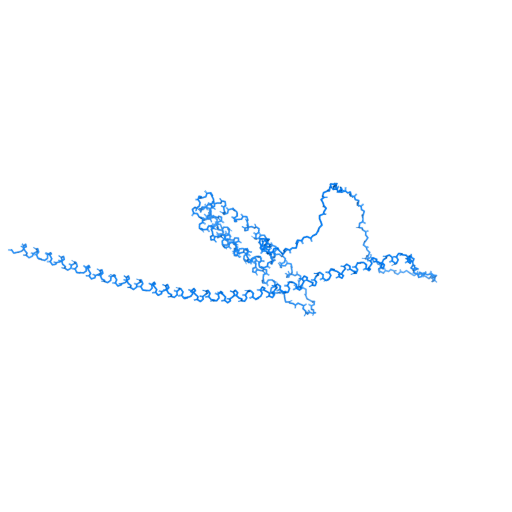.359 -17.186 1.00 87.75 74 ARG A CA 1
ATOM 546 C C . ARG A 1 74 ? -0.797 0.085 -17.376 1.00 87.75 74 ARG A C 1
ATOM 548 O O . ARG A 1 74 ? -0.477 0.964 -16.573 1.00 87.75 74 ARG A O 1
ATOM 555 N N . GLN A 1 75 ? -1.555 0.376 -18.436 1.00 90.38 75 GLN A N 1
ATOM 556 C CA . GLN A 1 75 ? -2.163 1.697 -18.621 1.00 90.38 75 GLN A CA 1
ATOM 557 C C . GLN A 1 75 ? -3.277 1.971 -17.598 1.00 90.38 75 GLN A C 1
ATOM 559 O O . GLN A 1 75 ? -3.364 3.098 -17.104 1.00 90.38 75 GLN A O 1
ATOM 564 N N . ALA A 1 76 ? -4.082 0.966 -17.244 1.00 88.00 76 ALA A N 1
ATOM 565 C CA . ALA A 1 76 ? -5.112 1.063 -16.212 1.00 88.00 76 ALA A CA 1
ATOM 566 C C . ALA A 1 76 ? -4.502 1.372 -14.838 1.00 88.00 76 ALA A C 1
ATOM 568 O O . ALA A 1 76 ? -4.930 2.329 -14.191 1.00 88.00 76 ALA A O 1
ATOM 569 N N . VAL A 1 77 ? -3.418 0.682 -14.458 1.00 92.50 77 VAL A N 1
ATOM 570 C CA . VAL A 1 77 ? -2.682 0.975 -13.217 1.00 92.50 77 VAL A CA 1
ATOM 571 C C . VAL A 1 77 ? -2.211 2.432 -13.177 1.00 92.50 77 VAL A C 1
ATOM 573 O O . VAL A 1 77 ? -2.409 3.120 -12.175 1.00 92.50 77 VAL A O 1
ATOM 576 N N . ARG A 1 78 ? -1.624 2.945 -14.269 1.00 89.94 78 ARG A N 1
ATOM 577 C CA . ARG A 1 78 ? -1.158 4.344 -14.331 1.00 89.94 78 ARG A CA 1
ATOM 578 C C . ARG A 1 78 ? -2.297 5.345 -14.138 1.00 89.94 78 ARG A C 1
ATOM 580 O O . ARG A 1 78 ? -2.125 6.327 -13.418 1.00 89.94 78 ARG A O 1
ATOM 587 N N . ARG A 1 79 ? -3.460 5.097 -14.748 1.00 92.06 79 ARG A N 1
ATOM 588 C CA . ARG A 1 79 ? -4.653 5.944 -14.575 1.00 92.06 79 ARG A CA 1
ATOM 589 C C . ARG A 1 79 ? -5.165 5.895 -13.135 1.00 92.06 79 ARG A C 1
ATOM 591 O O . ARG A 1 79 ? -5.400 6.950 -12.552 1.00 92.06 79 ARG A O 1
ATOM 598 N N . ALA A 1 80 ? -5.256 4.702 -12.547 1.00 90.00 80 ALA A N 1
ATOM 599 C CA . ALA A 1 80 ? -5.679 4.516 -11.160 1.00 90.00 80 ALA A CA 1
ATOM 600 C C . ALA A 1 80 ? -4.728 5.214 -10.171 1.00 90.00 80 ALA A C 1
ATOM 602 O O . ALA A 1 80 ? -5.177 5.876 -9.238 1.00 90.00 80 ALA A O 1
ATOM 603 N N . HIS A 1 81 ? -3.414 5.150 -10.413 1.00 91.06 81 HIS A N 1
ATOM 604 C CA . HIS A 1 81 ? -2.413 5.843 -9.602 1.00 91.06 81 HIS A CA 1
ATOM 605 C C . HIS A 1 81 ? -2.570 7.372 -9.666 1.00 91.06 81 HIS A C 1
ATOM 607 O O . HIS A 1 81 ? -2.613 8.038 -8.633 1.00 91.06 81 HIS A O 1
ATOM 613 N N . GLN A 1 82 ? -2.733 7.932 -10.871 1.00 92.69 82 GLN A N 1
ATOM 614 C CA . GLN A 1 82 ? -2.970 9.370 -11.051 1.00 92.69 82 GLN A CA 1
ATOM 615 C C . GLN A 1 82 ? -4.291 9.832 -10.419 1.00 92.69 82 GLN A C 1
ATOM 617 O O . GLN A 1 82 ? -4.364 10.937 -9.881 1.00 92.69 82 GLN A O 1
ATOM 622 N N . GLN A 1 83 ? -5.338 9.006 -10.485 1.00 93.50 83 GLN A N 1
ATOM 623 C CA . GLN A 1 83 ? -6.624 9.290 -9.851 1.00 93.50 83 GLN A CA 1
ATOM 624 C C . GLN A 1 83 ? -6.502 9.295 -8.324 1.00 93.50 83 GLN A C 1
ATOM 626 O O . GLN A 1 83 ? -6.994 10.223 -7.682 1.00 93.50 83 GLN A O 1
ATOM 631 N N . LEU A 1 84 ? -5.784 8.324 -7.751 1.00 93.44 84 LEU A N 1
ATOM 632 C CA . LEU A 1 84 ? -5.513 8.268 -6.317 1.00 93.44 84 LEU A CA 1
ATOM 633 C C . LEU A 1 84 ? -4.801 9.540 -5.829 1.00 93.44 84 LEU A C 1
ATOM 635 O O . LEU A 1 84 ? -5.206 10.120 -4.826 1.00 93.44 84 LEU A O 1
ATOM 639 N N . ASP A 1 85 ? -3.804 10.041 -6.563 1.00 93.12 85 ASP A N 1
ATOM 640 C CA . ASP A 1 85 ? -3.103 11.284 -6.206 1.00 93.12 85 ASP A CA 1
ATOM 641 C C . ASP A 1 85 ? -4.007 12.522 -6.173 1.00 93.12 85 ASP A C 1
ATOM 643 O O . ASP A 1 85 ? -3.793 13.431 -5.364 1.00 93.12 85 ASP A O 1
ATOM 647 N N . ARG A 1 86 ? -5.014 12.583 -7.052 1.00 95.56 86 ARG A N 1
ATOM 648 C CA . ARG A 1 86 ? -5.995 13.678 -7.063 1.00 95.56 86 ARG A CA 1
ATOM 649 C C . ARG A 1 86 ? -6.911 13.591 -5.845 1.00 95.56 86 ARG A C 1
ATOM 651 O O . ARG A 1 86 ? -7.039 14.575 -5.120 1.00 95.56 86 ARG A O 1
ATOM 658 N N . LEU A 1 87 ? -7.453 12.405 -5.578 1.00 92.94 87 LEU A N 1
ATOM 659 C CA . LEU A 1 87 ? -8.381 12.169 -4.471 1.00 92.94 87 LEU A CA 1
ATOM 660 C C . LEU A 1 87 ? -7.719 12.376 -3.104 1.00 92.94 87 LEU A C 1
ATOM 662 O O . LEU A 1 87 ? -8.320 12.967 -2.214 1.00 92.94 87 LEU A O 1
ATOM 666 N N . VAL A 1 88 ? -6.445 12.007 -2.953 1.00 94.25 88 VAL A N 1
ATOM 667 C CA . VAL A 1 88 ? -5.683 12.259 -1.717 1.00 94.25 88 VAL A CA 1
ATOM 668 C C . VAL A 1 88 ? -5.563 13.756 -1.431 1.00 94.25 88 VAL A C 1
ATOM 670 O O . VAL A 1 88 ? -5.740 14.187 -0.291 1.00 94.25 88 VAL A O 1
ATOM 673 N N . LYS A 1 89 ? -5.306 14.576 -2.458 1.00 95.19 89 LYS A N 1
ATOM 674 C CA . LYS A 1 89 ? -5.266 16.040 -2.306 1.00 95.19 89 LYS A CA 1
ATOM 675 C C . LYS A 1 89 ? -6.639 16.600 -1.936 1.00 95.19 89 LYS A C 1
ATOM 677 O O . LYS A 1 89 ? -6.714 17.548 -1.157 1.00 95.19 89 LYS A O 1
ATOM 682 N N . GLU A 1 90 ? -7.714 16.036 -2.476 1.00 93.94 90 GLU A N 1
ATOM 683 C CA . GLU A 1 90 ? -9.086 16.421 -2.134 1.00 93.94 90 GLU A CA 1
ATOM 684 C C . GLU A 1 90 ? -9.442 16.048 -0.692 1.00 93.94 90 GLU A C 1
ATOM 686 O O . GLU A 1 90 ? -9.919 16.913 0.040 1.00 93.94 90 GLU A O 1
ATOM 691 N N . ALA A 1 91 ? -9.104 14.839 -0.238 1.00 91.94 91 ALA A N 1
ATOM 692 C CA . ALA A 1 91 ? -9.296 14.406 1.146 1.00 91.94 91 ALA A CA 1
ATOM 693 C C . ALA A 1 91 ? -8.509 15.279 2.138 1.00 91.94 91 ALA A C 1
ATOM 695 O O . ALA A 1 91 ? -9.050 15.717 3.154 1.00 91.94 91 ALA A O 1
ATOM 696 N N . GLN A 1 92 ? -7.261 15.631 1.812 1.00 92.88 92 GLN A N 1
ATOM 697 C CA . GLN A 1 92 ? -6.464 16.563 2.617 1.00 92.88 92 GLN A CA 1
ATOM 698 C C . GLN A 1 92 ? -7.082 17.969 2.670 1.00 92.88 92 GLN A C 1
ATOM 700 O O . GLN A 1 92 ? -7.076 18.609 3.722 1.00 92.88 92 GLN A O 1
ATOM 705 N N . ARG A 1 93 ? -7.629 18.471 1.555 1.00 93.00 93 ARG A N 1
ATOM 706 C CA . ARG A 1 93 ? -8.333 19.766 1.519 1.00 93.00 93 ARG A CA 1
ATOM 707 C C . ARG A 1 93 ? -9.632 19.725 2.321 1.00 93.00 93 ARG A C 1
ATOM 709 O O . ARG A 1 93 ? -9.916 20.688 3.026 1.00 93.00 93 ARG A O 1
ATOM 716 N N . ALA A 1 94 ? -10.394 18.639 2.223 1.00 91.31 94 ALA A N 1
ATOM 717 C CA . ALA A 1 94 ? -11.632 18.446 2.969 1.00 91.31 94 ALA A CA 1
ATOM 718 C C . ALA A 1 94 ? -11.365 18.383 4.481 1.00 91.31 94 ALA A C 1
ATOM 720 O O . ALA A 1 94 ? -11.989 19.120 5.236 1.00 91.31 94 ALA A O 1
ATOM 721 N N . SER A 1 95 ? -10.346 17.629 4.906 1.00 92.12 95 SER A N 1
ATOM 722 C CA . SER A 1 95 ? -9.922 17.554 6.313 1.00 92.12 95 SER A CA 1
ATOM 723 C C . SER A 1 95 ? -9.537 18.926 6.889 1.00 92.12 95 SER A C 1
ATOM 725 O O . SER A 1 95 ? -9.932 19.269 8.002 1.00 92.12 95 SER A O 1
ATOM 727 N N . ARG A 1 96 ? -8.838 19.766 6.108 1.00 90.69 96 ARG A N 1
ATOM 728 C CA . ARG A 1 96 ? -8.492 21.142 6.519 1.00 90.69 96 ARG A CA 1
ATOM 729 C C . ARG A 1 96 ? -9.710 22.056 6.666 1.00 90.69 96 ARG A C 1
ATOM 731 O O . ARG A 1 96 ? -9.677 22.959 7.493 1.00 90.69 96 ARG A O 1
ATOM 738 N N . ARG A 1 97 ? -10.761 21.853 5.864 1.00 91.06 97 ARG A N 1
ATOM 739 C CA . ARG A 1 97 ? -12.010 22.632 5.959 1.00 91.06 97 ARG A CA 1
ATOM 740 C C . ARG A 1 97 ? -12.822 22.264 7.198 1.00 91.06 97 ARG A C 1
ATOM 742 O O . ARG A 1 97 ? -13.498 23.125 7.742 1.00 91.06 97 ARG A O 1
ATOM 749 N N . GLU A 1 98 ? -12.721 21.016 7.644 1.00 89.56 98 GLU A N 1
ATOM 750 C CA . GLU A 1 98 ? -13.453 20.475 8.797 1.00 89.56 98 GLU A CA 1
ATOM 751 C C . GLU A 1 98 ? -12.674 20.624 10.124 1.00 89.56 98 GLU A C 1
ATOM 753 O O . GLU A 1 98 ? -12.997 19.994 11.123 1.00 89.56 98 GLU A O 1
ATOM 758 N N . GLY A 1 99 ? -11.643 21.479 10.168 1.00 82.44 99 GLY A N 1
ATOM 759 C CA . GLY A 1 99 ? -11.030 21.917 11.429 1.00 82.44 99 GLY A CA 1
ATOM 760 C C . GLY A 1 99 ? -10.214 20.860 12.182 1.00 82.44 99 GLY A C 1
ATOM 761 O O . GLY A 1 99 ? -9.968 21.030 13.371 1.00 82.44 99 GLY A O 1
ATOM 762 N N . GLY A 1 100 ? -9.774 19.788 11.514 1.00 80.38 100 GLY A N 1
ATOM 763 C CA . GLY A 1 100 ? -8.907 18.767 12.119 1.00 80.38 100 GLY A CA 1
ATOM 764 C C . GLY A 1 100 ? -9.629 17.692 12.939 1.00 80.38 100 GLY A C 1
ATOM 765 O O . GLY A 1 100 ? -8.963 16.812 13.476 1.00 80.38 100 GLY A O 1
ATOM 766 N N . GLU A 1 101 ? -10.968 17.690 12.975 1.00 87.44 101 GLU A N 1
ATOM 767 C CA . GLU A 1 101 ? -11.772 16.637 13.626 1.00 87.44 101 GLU A CA 1
ATOM 768 C C . GLU A 1 101 ? -11.384 15.224 13.140 1.00 87.44 101 GLU A C 1
ATOM 770 O O . GLU A 1 101 ? -11.354 14.271 13.915 1.00 87.44 101 GLU A O 1
ATOM 775 N N . TYR A 1 102 ? -10.978 15.115 11.872 1.00 89.38 102 TYR A N 1
ATOM 776 C CA . TYR A 1 102 ? -10.602 13.865 11.207 1.00 89.38 102 TYR A CA 1
ATOM 777 C C . TYR A 1 102 ? -9.088 13.701 10.995 1.00 89.38 102 TYR A C 1
ATOM 779 O O . TYR A 1 102 ? -8.661 12.986 10.089 1.00 89.38 102 TYR A O 1
ATOM 787 N N . GLU A 1 103 ? -8.238 14.378 11.775 1.00 90.56 103 GLU A N 1
ATOM 788 C CA . GLU A 1 103 ? -6.779 14.309 11.582 1.00 90.56 103 GLU A CA 1
ATOM 789 C C . GLU A 1 103 ? -6.228 12.882 11.771 1.00 90.56 103 GLU A C 1
ATOM 791 O O . GLU A 1 103 ? -5.346 12.447 11.026 1.00 90.56 103 GLU A O 1
ATOM 796 N N . ALA A 1 104 ? -6.759 12.136 12.745 1.00 90.44 104 ALA A N 1
ATOM 797 C CA . ALA A 1 104 ? -6.372 10.746 12.990 1.00 90.44 104 ALA A CA 1
ATOM 798 C C . ALA A 1 104 ? -6.767 9.831 11.818 1.00 90.44 104 ALA A C 1
ATOM 800 O O . ALA A 1 104 ? -5.929 9.081 11.314 1.00 90.44 104 ALA A O 1
ATOM 801 N N . ASP A 1 105 ? -8.004 9.962 11.335 1.00 90.88 105 ASP A N 1
ATOM 802 C CA . ASP A 1 105 ? -8.512 9.215 10.180 1.00 90.88 105 ASP A CA 1
ATOM 803 C C . ASP A 1 105 ? -7.697 9.530 8.919 1.00 90.88 105 ASP A C 1
ATOM 805 O O . ASP A 1 105 ? -7.355 8.633 8.150 1.00 90.88 105 ASP A O 1
ATOM 809 N N . LEU A 1 106 ? -7.314 10.798 8.727 1.00 93.06 106 LEU A N 1
ATOM 810 C CA . LEU A 1 106 ? -6.489 11.214 7.594 1.00 93.06 106 LEU A CA 1
ATOM 811 C C . LEU A 1 106 ? -5.104 10.562 7.647 1.00 93.06 106 LEU A C 1
ATOM 813 O O . LEU A 1 106 ? -4.591 10.137 6.612 1.00 93.06 106 LEU A O 1
ATOM 817 N N . LYS A 1 107 ? -4.488 10.461 8.831 1.00 94.00 107 LYS A N 1
ATOM 818 C CA . LYS A 1 107 ? -3.191 9.782 8.996 1.00 94.00 107 LYS A CA 1
ATOM 819 C C . LYS A 1 107 ? -3.286 8.305 8.621 1.00 94.00 107 LYS A C 1
ATOM 821 O O . LYS A 1 107 ? -2.419 7.817 7.895 1.00 94.00 107 LYS A O 1
ATOM 826 N N . GLU A 1 108 ? -4.338 7.616 9.055 1.00 94.94 108 GLU A N 1
ATOM 827 C CA . GLU A 1 108 ? -4.536 6.204 8.709 1.00 94.94 108 GLU A CA 1
ATOM 828 C C . GLU A 1 108 ? -4.828 6.019 7.213 1.00 94.94 108 GLU A C 1
ATOM 830 O O . GLU A 1 108 ? -4.227 5.160 6.562 1.00 94.94 108 GLU A O 1
ATOM 835 N N . LEU A 1 109 ? -5.655 6.887 6.620 1.00 92.50 109 LEU A N 1
ATOM 836 C CA . LEU A 1 109 ? -5.897 6.896 5.179 1.00 92.50 109 LEU A CA 1
ATOM 837 C C . LEU A 1 109 ? -4.587 7.070 4.398 1.00 92.50 109 LEU A C 1
ATOM 839 O O . LEU A 1 109 ? -4.302 6.302 3.479 1.00 92.50 109 LEU A O 1
ATOM 843 N N . LEU A 1 110 ? -3.749 8.035 4.787 1.00 93.50 110 LEU A N 1
ATOM 844 C CA . LEU A 1 110 ? -2.447 8.266 4.157 1.00 93.50 110 LEU A CA 1
ATOM 845 C C . LEU A 1 110 ? -1.501 7.070 4.320 1.00 93.50 110 LEU A C 1
ATOM 847 O O . LEU A 1 110 ? -0.751 6.766 3.393 1.00 93.50 110 LEU A O 1
ATOM 851 N N . ARG A 1 111 ? -1.568 6.340 5.440 1.00 94.62 111 ARG A N 1
ATOM 852 C CA . ARG A 1 111 ? -0.816 5.091 5.632 1.00 94.62 111 ARG A CA 1
ATOM 853 C C . ARG A 1 111 ? -1.227 4.029 4.609 1.00 94.62 111 ARG A C 1
ATOM 855 O O . ARG A 1 111 ? -0.365 3.369 4.022 1.00 94.62 111 ARG A O 1
ATOM 862 N N . HIS A 1 112 ? -2.526 3.885 4.348 1.00 92.81 112 HIS A N 1
ATOM 863 C CA . HIS A 1 112 ? -3.037 2.969 3.325 1.00 92.81 112 HIS A CA 1
ATOM 864 C C . HIS A 1 112 ? -2.671 3.398 1.902 1.00 92.81 112 HIS A C 1
ATOM 866 O O . HIS A 1 112 ? -2.282 2.553 1.091 1.00 92.81 112 HIS A O 1
ATOM 872 N N . VAL A 1 113 ? -2.736 4.699 1.613 1.00 94.19 113 VAL A N 1
ATOM 873 C CA . VAL A 1 113 ? -2.282 5.275 0.340 1.00 94.19 113 VAL A CA 1
ATOM 874 C C . VAL A 1 113 ? -0.803 4.971 0.123 1.00 94.19 113 VAL A C 1
ATOM 876 O O . VAL A 1 113 ? -0.431 4.476 -0.938 1.00 94.19 113 VAL A O 1
ATOM 879 N N . GLU A 1 114 ? 0.044 5.213 1.124 1.00 94.38 114 GLU A N 1
ATOM 880 C CA . GLU A 1 114 ? 1.487 4.993 1.014 1.00 94.38 114 GLU A CA 1
ATOM 881 C C . GLU A 1 114 ? 1.822 3.507 0.839 1.00 94.38 114 GLU A C 1
ATOM 883 O O . GLU A 1 114 ? 2.677 3.154 0.029 1.00 94.38 114 GLU A O 1
ATOM 888 N N . SER A 1 115 ? 1.096 2.619 1.526 1.00 93.81 115 SER A N 1
ATOM 889 C CA . SER A 1 115 ? 1.183 1.172 1.307 1.00 93.81 115 SER A CA 1
ATOM 890 C C . SER A 1 115 ? 0.834 0.790 -0.138 1.00 93.81 115 SER A C 1
ATOM 892 O O . SER A 1 115 ? 1.584 0.045 -0.768 1.00 93.81 115 SER A O 1
ATOM 894 N N . ALA A 1 116 ? -0.253 1.331 -0.699 1.00 91.19 116 ALA A N 1
ATOM 895 C CA . ALA A 1 116 ? -0.647 1.059 -2.082 1.00 91.19 116 ALA A CA 1
ATOM 896 C C . ALA A 1 116 ? 0.355 1.632 -3.102 1.00 91.19 116 ALA A C 1
ATOM 898 O O . ALA A 1 116 ? 0.683 0.978 -4.091 1.00 91.19 116 ALA A O 1
ATOM 899 N N . LYS A 1 117 ? 0.901 2.826 -2.841 1.00 91.56 117 LYS A N 1
ATOM 900 C CA . LYS A 1 117 ? 1.960 3.434 -3.660 1.00 91.56 117 LYS A CA 1
ATOM 901 C C . LYS A 1 117 ? 3.266 2.659 -3.593 1.00 91.56 117 LYS A C 1
ATOM 903 O O . LYS A 1 117 ? 3.955 2.555 -4.603 1.00 91.56 117 LYS A O 1
ATOM 908 N N . ARG A 1 118 ? 3.622 2.117 -2.426 1.00 91.06 118 ARG A N 1
ATOM 909 C CA . ARG A 1 118 ? 4.787 1.241 -2.278 1.00 91.06 118 ARG A CA 1
ATOM 910 C C . ARG A 1 118 ? 4.639 0.003 -3.152 1.00 91.06 118 ARG A C 1
ATOM 912 O O . ARG A 1 118 ? 5.553 -0.261 -3.919 1.00 91.06 118 ARG A O 1
ATOM 919 N N . TRP A 1 119 ? 3.477 -0.647 -3.121 1.00 90.25 119 TRP A N 1
ATOM 920 C CA . TRP A 1 119 ? 3.215 -1.796 -3.987 1.00 90.25 119 TRP A CA 1
ATOM 921 C C . TRP A 1 119 ? 3.279 -1.428 -5.478 1.00 90.25 119 TRP A C 1
ATOM 923 O O . TRP A 1 119 ? 3.925 -2.118 -6.257 1.00 90.25 119 TRP A O 1
ATOM 933 N N . TYR A 1 120 ? 2.718 -0.280 -5.876 1.00 90.06 120 TYR A N 1
ATOM 934 C CA . TYR A 1 120 ? 2.879 0.233 -7.242 1.00 90.06 120 TYR A CA 1
ATOM 935 C C . TYR A 1 120 ? 4.356 0.425 -7.630 1.00 90.06 120 TYR A C 1
ATOM 937 O O . TYR A 1 120 ? 4.776 0.001 -8.704 1.00 90.06 120 TYR A O 1
ATOM 945 N N . ARG A 1 121 ? 5.165 1.044 -6.761 1.00 88.81 121 ARG A N 1
ATOM 946 C CA . ARG A 1 121 ? 6.601 1.247 -7.014 1.00 88.81 121 ARG A CA 1
ATOM 947 C C . ARG A 1 121 ? 7.360 -0.069 -7.111 1.00 88.81 121 ARG A C 1
ATOM 949 O O . ARG A 1 121 ? 8.271 -0.152 -7.921 1.00 88.81 121 ARG A O 1
ATOM 956 N N . GLU A 1 122 ? 6.981 -1.066 -6.323 1.00 85.75 122 GLU A N 1
ATOM 957 C CA . GLU A 1 122 ? 7.559 -2.409 -6.358 1.00 85.75 122 GLU A CA 1
ATOM 958 C C . GLU A 1 122 ? 7.245 -3.117 -7.683 1.00 85.75 122 GLU A C 1
ATOM 960 O O . GLU A 1 122 ? 8.168 -3.549 -8.371 1.00 85.75 122 GLU A O 1
ATOM 965 N N . CYS A 1 123 ? 5.978 -3.114 -8.118 1.00 80.81 123 CYS A N 1
ATOM 966 C CA . CYS A 1 123 ? 5.569 -3.698 -9.399 1.00 80.81 123 CYS A CA 1
ATOM 967 C C . CYS A 1 123 ? 6.227 -3.017 -10.611 1.00 80.81 123 CYS A C 1
ATOM 969 O O . CYS A 1 123 ? 6.582 -3.685 -11.575 1.00 80.81 123 CYS A O 1
ATOM 971 N N . PHE A 1 124 ? 6.417 -1.694 -10.578 1.00 77.81 124 PHE A N 1
ATOM 972 C CA . PHE A 1 124 ? 6.989 -0.939 -11.705 1.00 77.81 124 PHE A CA 1
ATOM 973 C C . PHE A 1 124 ? 8.472 -0.578 -11.527 1.00 77.81 124 PHE A C 1
ATOM 975 O O . PHE A 1 124 ? 9.022 0.140 -12.361 1.00 77.81 124 PHE A O 1
ATOM 982 N N . ARG A 1 125 ? 9.118 -1.041 -10.447 1.00 72.12 125 ARG A N 1
ATOM 983 C CA . ARG A 1 125 ? 10.505 -0.706 -10.058 1.00 72.12 125 ARG A CA 1
ATOM 984 C C . ARG A 1 125 ? 10.820 0.799 -10.114 1.00 72.12 125 ARG A C 1
ATOM 986 O O . ARG A 1 125 ? 11.924 1.210 -10.466 1.00 72.12 125 ARG A O 1
ATOM 993 N N . VAL A 1 126 ? 9.848 1.644 -9.769 1.00 58.47 126 VAL A N 1
ATOM 994 C CA . VAL A 1 126 ? 10.015 3.105 -9.764 1.00 58.47 126 VAL A CA 1
ATOM 995 C C . VAL A 1 126 ? 10.690 3.512 -8.455 1.00 58.47 126 VAL A C 1
ATOM 997 O O . VAL A 1 126 ? 10.022 3.675 -7.431 1.00 58.47 126 VAL A O 1
ATOM 1000 N N . VAL A 1 127 ? 12.016 3.670 -8.474 1.00 43.81 127 VAL A N 1
ATOM 1001 C CA . VAL A 1 127 ? 12.780 4.209 -7.338 1.00 43.81 127 VAL A CA 1
ATOM 1002 C C . VAL A 1 127 ? 12.418 5.693 -7.164 1.00 43.81 127 VAL A C 1
ATOM 1004 O O . VAL A 1 127 ? 12.612 6.479 -8.093 1.00 43.81 127 VAL A O 1
ATOM 1007 N N . PRO A 1 128 ? 11.868 6.120 -6.013 1.00 49.47 128 PRO A N 1
ATOM 1008 C CA . PRO A 1 128 ? 11.556 7.524 -5.787 1.00 49.47 128 PRO A CA 1
ATOM 1009 C C . PRO A 1 128 ? 12.848 8.337 -5.618 1.00 49.47 128 PRO A C 1
ATOM 1011 O O . PRO A 1 128 ? 13.758 7.925 -4.901 1.00 49.47 128 PRO A O 1
ATOM 1014 N N . ALA A 1 129 ? 12.904 9.530 -6.218 1.00 44.19 129 ALA A N 1
ATOM 1015 C CA . ALA A 1 129 ? 14.059 10.436 -6.152 1.00 44.19 129 ALA A CA 1
ATOM 1016 C C . ALA A 1 129 ? 14.480 10.813 -4.714 1.00 44.19 129 ALA A C 1
ATOM 1018 O O . ALA A 1 129 ? 15.628 11.171 -4.476 1.00 44.19 129 ALA A O 1
ATOM 1019 N N . THR A 1 130 ? 13.591 10.676 -3.726 1.00 45.22 130 THR A N 1
ATOM 1020 C CA . THR A 1 130 ? 13.915 10.906 -2.309 1.00 45.22 130 THR A CA 1
ATOM 1021 C C . THR A 1 130 ? 14.816 9.825 -1.706 1.00 45.22 130 THR A C 1
ATOM 1023 O O . THR A 1 130 ? 15.493 10.098 -0.725 1.00 45.22 130 THR A O 1
ATOM 1026 N N . ALA A 1 131 ? 14.872 8.622 -2.291 1.00 41.31 131 ALA A N 1
ATOM 1027 C CA . ALA A 1 131 ? 15.845 7.592 -1.916 1.00 41.31 131 ALA A CA 1
ATOM 1028 C C . ALA A 1 131 ? 17.231 7.847 -2.539 1.00 41.31 131 ALA A C 1
ATOM 1030 O O . ALA A 1 131 ? 18.237 7.385 -2.011 1.00 41.31 131 ALA A O 1
ATOM 1031 N N . ALA A 1 132 ? 17.304 8.635 -3.619 1.00 41.84 132 ALA A N 1
ATOM 1032 C CA . ALA A 1 132 ? 18.572 9.075 -4.200 1.00 41.84 132 ALA A CA 1
ATOM 1033 C C . ALA A 1 132 ? 19.239 10.206 -3.390 1.00 41.84 132 ALA A C 1
ATOM 1035 O O . ALA A 1 132 ? 20.428 10.451 -3.553 1.00 41.84 132 ALA A O 1
ATOM 1036 N N . ALA A 1 133 ? 18.502 10.866 -2.487 1.00 43.47 133 ALA A N 1
ATOM 1037 C CA . ALA A 1 133 ? 19.006 11.960 -1.652 1.00 43.47 133 ALA A CA 1
ATOM 1038 C C . ALA A 1 133 ? 19.702 11.501 -0.351 1.00 43.47 133 ALA A C 1
ATOM 1040 O O . ALA A 1 133 ? 20.106 12.343 0.446 1.00 43.47 133 ALA A O 1
ATOM 1041 N N . HIS A 1 134 ? 19.812 10.193 -0.091 1.00 38.50 134 HIS A N 1
ATOM 1042 C CA . HIS A 1 134 ? 20.498 9.636 1.091 1.00 38.50 134 HIS A CA 1
ATOM 1043 C C . HIS A 1 134 ? 21.664 8.703 0.740 1.00 38.50 134 HIS A C 1
ATOM 1045 O O . HIS A 1 134 ? 22.162 7.985 1.603 1.00 38.50 134 HIS A O 1
ATOM 1051 N N . LEU A 1 135 ? 22.149 8.739 -0.504 1.00 40.53 135 LEU A N 1
ATOM 1052 C CA . LEU A 1 135 ? 23.480 8.211 -0.786 1.00 40.53 135 LEU A CA 1
ATOM 1053 C C . LEU A 1 135 ? 24.518 9.212 -0.253 1.00 40.53 135 LEU A C 1
ATOM 1055 O O . LEU A 1 135 ? 24.467 10.378 -0.652 1.00 40.53 135 LEU A O 1
ATOM 1059 N N . PRO A 1 136 ? 25.449 8.796 0.628 1.00 42.16 136 PRO A N 1
ATOM 1060 C CA . PRO A 1 136 ? 26.615 9.598 0.957 1.00 42.16 136 PRO A CA 1
ATOM 1061 C C . PRO A 1 136 ? 27.354 9.865 -0.348 1.00 42.16 136 PRO A C 1
ATOM 1063 O O . PRO A 1 136 ? 27.776 8.937 -1.038 1.00 42.16 136 PRO A O 1
ATOM 1066 N N . GLN A 1 137 ? 27.438 11.135 -0.713 1.00 40.25 137 GLN A N 1
ATOM 1067 C CA . GLN A 1 137 ? 28.257 11.603 -1.814 1.00 40.25 137 GLN A CA 1
ATOM 1068 C C . GLN A 1 137 ? 29.712 11.231 -1.484 1.00 40.25 137 GLN A C 1
ATOM 1070 O O . GLN A 1 137 ? 30.214 11.696 -0.460 1.00 40.25 137 GLN A O 1
ATOM 1075 N N . PRO A 1 138 ? 30.387 10.365 -2.263 1.00 39.66 138 PRO A N 1
ATOM 1076 C CA . PRO A 1 138 ? 31.806 10.155 -2.062 1.00 39.66 138 PRO A CA 1
ATOM 1077 C C . PRO A 1 138 ? 32.525 11.438 -2.471 1.00 39.66 138 PRO A C 1
ATOM 1079 O O . PRO A 1 138 ? 32.383 11.921 -3.597 1.00 39.66 138 PRO A O 1
ATOM 1082 N N . ASP A 1 139 ? 33.262 11.994 -1.517 1.00 42.22 139 ASP A N 1
ATOM 1083 C CA . ASP A 1 139 ? 34.218 13.066 -1.724 1.00 42.22 139 ASP A CA 1
ATOM 1084 C C . ASP A 1 139 ? 35.184 12.694 -2.852 1.00 42.22 139 ASP A C 1
ATOM 1086 O O . ASP A 1 139 ? 36.047 11.829 -2.706 1.00 42.22 139 ASP A O 1
ATOM 1090 N N . THR A 1 140 ? 35.089 13.402 -3.970 1.00 44.91 140 THR A N 1
ATOM 1091 C CA . THR A 1 140 ? 36.230 13.609 -4.862 1.00 44.91 140 THR A CA 1
ATOM 1092 C C . THR A 1 140 ? 36.396 15.103 -5.046 1.00 44.91 140 THR A C 1
ATOM 1094 O O . THR A 1 140 ? 35.792 15.722 -5.923 1.00 44.91 140 THR A O 1
ATOM 1097 N N . GLY A 1 141 ? 37.188 15.689 -4.152 1.00 39.00 141 GLY A N 1
ATOM 1098 C CA . GLY A 1 141 ? 37.727 17.022 -4.329 1.00 39.00 141 GLY A CA 1
ATOM 1099 C C . GLY A 1 141 ? 38.814 17.048 -5.405 1.00 39.00 141 GLY A C 1
ATOM 1100 O O . GLY A 1 141 ? 39.620 16.130 -5.513 1.00 39.00 141 GLY A O 1
ATOM 1101 N N . VAL A 1 142 ? 38.855 18.194 -6.090 1.00 42.16 142 VAL A N 1
ATOM 1102 C CA . VAL A 1 142 ? 39.997 18.794 -6.800 1.00 42.16 142 VAL A CA 1
ATOM 1103 C C . VAL A 1 142 ? 40.349 18.199 -8.171 1.00 42.16 142 VAL A C 1
ATOM 1105 O O . VAL A 1 142 ? 41.066 17.213 -8.268 1.00 42.16 142 VAL A O 1
ATOM 1108 N N . ALA A 1 143 ? 39.994 18.922 -9.242 1.00 33.22 143 ALA A N 1
ATOM 1109 C CA . ALA A 1 143 ? 40.982 19.721 -9.979 1.00 33.22 143 ALA A CA 1
ATOM 1110 C C . ALA A 1 143 ? 40.348 20.645 -11.040 1.00 33.22 143 ALA A C 1
ATOM 1112 O O . ALA A 1 143 ? 39.512 20.228 -11.832 1.00 33.22 143 ALA A O 1
ATOM 1113 N N . LEU A 1 144 ? 40.873 21.875 -11.061 1.00 37.03 144 LEU A N 1
ATOM 1114 C CA . LEU A 1 144 ? 40.887 22.863 -12.148 1.00 37.03 144 LEU A CA 1
ATOM 1115 C C . LEU A 1 144 ? 39.572 23.563 -12.515 1.00 37.03 144 LEU A C 1
ATOM 1117 O O . LEU A 1 144 ? 38.773 23.119 -13.331 1.00 37.03 144 LEU A O 1
ATOM 1121 N N . GLY A 1 145 ? 39.434 24.755 -11.932 1.00 35.06 145 GLY A N 1
ATOM 1122 C CA . GLY A 1 145 ? 38.515 25.779 -12.392 1.00 35.06 145 GLY A CA 1
ATOM 1123 C C . GLY A 1 145 ? 38.930 26.413 -13.715 1.00 35.06 145 GLY A C 1
ATOM 1124 O O . GLY A 1 145 ? 40.114 26.548 -14.010 1.00 35.06 145 GLY A O 1
ATOM 1125 N N . VAL A 1 146 ? 37.920 26.883 -14.438 1.00 37.06 146 VAL A N 1
ATOM 1126 C CA . VAL A 1 146 ? 37.957 28.106 -15.238 1.00 37.06 146 VAL A CA 1
ATOM 1127 C C . VAL A 1 146 ? 36.574 28.737 -15.080 1.00 37.06 146 VAL A C 1
ATOM 1129 O O . VAL A 1 146 ? 35.558 28.090 -15.329 1.00 37.06 146 VAL A O 1
ATOM 1132 N N . ALA A 1 147 ? 36.553 29.964 -14.567 1.00 36.72 147 ALA A N 1
ATOM 1133 C CA . ALA A 1 147 ? 35.363 30.791 -14.468 1.00 36.72 147 ALA A CA 1
ATOM 1134 C C . ALA A 1 147 ? 34.976 31.352 -15.847 1.00 36.72 147 ALA A C 1
ATOM 1136 O O . ALA A 1 147 ? 35.846 31.610 -16.672 1.00 36.72 147 ALA A O 1
ATOM 1137 N N . GLU A 1 148 ? 33.661 31.492 -16.030 1.00 39.75 148 GLU A N 1
ATOM 1138 C CA . GLU A 1 148 ? 32.931 32.531 -16.772 1.00 39.75 148 GLU A CA 1
ATOM 1139 C C . GLU A 1 148 ? 33.648 33.269 -17.917 1.00 39.75 148 GLU A C 1
ATOM 1141 O O . GLU A 1 148 ? 34.550 34.064 -17.687 1.00 39.75 148 GLU A O 1
ATOM 1146 N N . ASP A 1 149 ? 33.113 33.147 -19.138 1.00 33.00 149 ASP A N 1
ATOM 1147 C CA . ASP A 1 149 ? 32.308 34.253 -19.671 1.00 33.00 149 ASP A CA 1
ATOM 1148 C C . ASP A 1 149 ? 31.438 33.863 -20.883 1.00 33.00 149 ASP A C 1
ATOM 1150 O O . ASP A 1 149 ? 31.686 32.902 -21.609 1.00 33.00 149 ASP A O 1
ATOM 1154 N N . ALA A 1 150 ? 30.359 34.628 -21.022 1.00 42.91 150 ALA A N 1
ATOM 1155 C CA . ALA A 1 150 ? 29.221 34.535 -21.930 1.00 42.91 150 ALA A CA 1
ATOM 1156 C C . ALA A 1 150 ? 29.517 34.297 -23.429 1.00 42.91 150 ALA A C 1
ATOM 1158 O O . ALA A 1 150 ? 30.426 34.906 -23.975 1.00 42.91 150 ALA A O 1
ATOM 1159 N N . TYR A 1 151 ? 28.640 33.551 -24.127 1.00 36.62 151 TYR A N 1
ATOM 1160 C CA . TYR A 1 151 ? 27.874 34.040 -25.297 1.00 36.62 151 TYR A CA 1
ATOM 1161 C C . TYR A 1 151 ? 26.837 33.003 -25.799 1.00 36.62 151 TYR A C 1
ATOM 1163 O O . TYR A 1 151 ? 27.183 31.904 -26.207 1.00 36.62 151 TYR A O 1
ATOM 1171 N N . ALA A 1 152 ? 25.570 33.431 -25.769 1.00 36.81 152 ALA A N 1
ATOM 1172 C CA . ALA A 1 152 ? 24.430 33.184 -26.669 1.00 36.81 152 ALA A CA 1
ATOM 1173 C C . ALA A 1 152 ? 24.007 31.765 -27.178 1.00 36.81 152 ALA A C 1
ATOM 1175 O O . ALA A 1 152 ? 24.825 30.929 -27.546 1.00 36.81 152 ALA A O 1
ATOM 1176 N N . PRO A 1 153 ? 22.678 31.530 -27.309 1.00 49.00 153 PRO A N 1
ATOM 1177 C CA . PRO A 1 153 ? 22.074 30.288 -27.809 1.00 49.00 153 PRO A CA 1
ATOM 1178 C C . PRO A 1 153 ? 22.049 30.206 -29.351 1.00 49.00 153 PRO A C 1
ATOM 1180 O O . PRO A 1 153 ? 21.924 31.245 -30.006 1.00 49.00 153 PRO A O 1
ATOM 1183 N N . PRO A 1 154 ? 22.052 29.006 -29.968 1.00 49.97 154 PRO A N 1
ATOM 1184 C CA . PRO A 1 154 ? 21.782 28.887 -31.397 1.00 49.97 154 PRO A CA 1
ATOM 1185 C C . PRO A 1 154 ? 20.267 28.946 -31.686 1.00 49.97 154 PRO A C 1
ATOM 1187 O O . PRO A 1 154 ? 19.482 28.262 -31.018 1.00 49.97 154 PRO A O 1
ATOM 1190 N N . PRO A 1 155 ? 19.823 29.727 -32.689 1.00 50.81 155 PRO A N 1
ATOM 1191 C CA . PRO A 1 155 ? 18.448 29.709 -33.159 1.00 50.81 155 PRO A CA 1
ATOM 1192 C C . PRO A 1 155 ? 18.206 28.531 -34.110 1.00 50.81 155 PRO A C 1
ATOM 1194 O O . PRO A 1 155 ? 19.074 28.123 -34.881 1.00 50.81 155 PRO A O 1
ATOM 1197 N N . MET A 1 156 ? 16.971 28.032 -34.091 1.00 41.41 156 MET A N 1
ATOM 1198 C CA . MET A 1 156 ? 16.429 27.144 -35.114 1.00 41.41 156 MET A CA 1
ATOM 1199 C C . MET A 1 156 ? 16.641 27.712 -36.521 1.00 41.41 156 MET A C 1
ATOM 1201 O O . MET A 1 156 ? 16.336 28.880 -36.772 1.00 41.41 156 MET A O 1
ATOM 1205 N N . ARG A 1 157 ? 16.983 26.846 -37.481 1.00 35.03 157 ARG A N 1
ATOM 1206 C CA . ARG A 1 157 ? 16.537 27.046 -38.859 1.00 35.03 157 ARG A CA 1
ATOM 1207 C C . ARG A 1 157 ? 16.180 25.727 -39.533 1.00 35.03 157 ARG A C 1
ATOM 1209 O O . ARG A 1 157 ? 17.014 24.873 -39.796 1.00 35.03 157 ARG A O 1
ATOM 1216 N N . SER A 1 158 ? 14.881 25.640 -39.785 1.00 36.81 158 SER A N 1
ATOM 1217 C CA . SER A 1 158 ? 14.165 24.716 -40.651 1.00 36.81 158 SER A CA 1
ATOM 1218 C C . SER A 1 158 ? 14.819 24.560 -42.028 1.00 36.81 158 SER A C 1
ATOM 1220 O O . SER A 1 158 ? 15.146 25.556 -42.676 1.00 36.81 158 SER A O 1
ATOM 1222 N N . GLY A 1 159 ? 14.910 23.317 -42.493 1.00 31.62 159 GLY A N 1
ATOM 1223 C CA . GLY A 1 159 ? 15.242 22.935 -43.861 1.00 31.62 159 GLY A CA 1
ATOM 1224 C C . GLY A 1 159 ? 14.645 21.562 -44.145 1.00 31.62 159 GLY A C 1
ATOM 1225 O O . GLY A 1 159 ? 15.271 20.544 -43.884 1.00 31.62 159 GLY A O 1
ATOM 1226 N N . ALA A 1 160 ? 13.394 21.558 -44.597 1.00 40.34 160 ALA A N 1
ATOM 1227 C CA . ALA A 1 160 ? 12.697 20.386 -45.098 1.00 40.34 160 ALA A CA 1
ATOM 1228 C C . ALA A 1 160 ? 13.300 19.945 -46.441 1.00 40.34 160 ALA A C 1
ATOM 1230 O O . ALA A 1 160 ? 13.434 20.774 -47.338 1.00 40.34 160 ALA A O 1
ATOM 1231 N N . ALA A 1 161 ? 13.605 18.655 -46.574 1.00 40.94 161 ALA A N 1
ATOM 1232 C CA . ALA A 1 161 ? 13.663 17.949 -47.852 1.00 40.94 161 ALA A CA 1
ATOM 1233 C C . ALA A 1 161 ? 13.485 16.435 -47.615 1.00 40.94 161 ALA A C 1
ATOM 1235 O O . ALA A 1 161 ? 14.359 15.764 -47.075 1.00 40.94 161 ALA A O 1
ATOM 1236 N N . ASP A 1 162 ? 12.290 15.958 -47.961 1.00 32.81 162 ASP A N 1
ATOM 1237 C CA . ASP A 1 162 ? 11.976 14.674 -48.596 1.00 32.81 162 ASP A CA 1
ATOM 1238 C C . ASP A 1 162 ? 12.738 13.405 -48.179 1.00 32.81 162 ASP A C 1
ATOM 1240 O O . ASP A 1 162 ? 13.640 12.918 -48.855 1.00 32.81 162 ASP A O 1
ATOM 1244 N N . LEU A 1 163 ? 12.211 12.748 -47.144 1.00 44.19 163 LEU A N 1
ATOM 1245 C CA . LEU A 1 163 ? 12.275 11.293 -47.003 1.00 44.19 163 LEU A CA 1
ATOM 1246 C C . LEU A 1 163 ? 11.119 10.659 -47.789 1.00 44.19 163 LEU A C 1
ATOM 1248 O O . LEU A 1 163 ? 10.055 10.397 -47.235 1.00 44.19 163 LEU A O 1
ATOM 1252 N N . THR A 1 164 ? 11.315 10.401 -49.082 1.00 44.72 164 THR A N 1
ATOM 1253 C CA . THR A 1 164 ? 10.493 9.438 -49.840 1.00 44.72 164 THR A CA 1
ATOM 1254 C C . THR A 1 164 ? 11.328 8.724 -50.902 1.00 44.72 164 THR A C 1
ATOM 1256 O O . THR A 1 164 ? 11.303 9.070 -52.076 1.00 44.72 164 THR A O 1
ATOM 1259 N N . VAL A 1 165 ? 12.027 7.657 -50.504 1.00 43.62 165 VAL A N 1
ATOM 1260 C CA . VAL A 1 165 ? 12.364 6.563 -51.428 1.00 43.62 165 VAL A CA 1
ATOM 1261 C C . VAL A 1 165 ? 12.066 5.229 -50.736 1.00 43.62 165 VAL A C 1
ATOM 1263 O O . VAL A 1 165 ? 12.848 4.781 -49.899 1.00 43.62 165 VAL A O 1
ATOM 1266 N N . PRO A 1 166 ? 10.934 4.578 -51.053 1.00 45.47 166 PRO A N 1
ATOM 1267 C CA . PRO A 1 166 ? 10.714 3.180 -50.723 1.00 45.47 166 PRO A CA 1
ATOM 1268 C C . PRO A 1 166 ? 11.434 2.323 -51.771 1.00 45.47 166 PRO A C 1
ATOM 1270 O O . PRO A 1 166 ? 11.019 2.259 -52.925 1.00 45.47 166 PRO A O 1
ATOM 1273 N N . LEU A 1 167 ? 12.520 1.661 -51.381 1.00 46.53 167 LEU A N 1
ATOM 1274 C CA . LEU A 1 167 ? 13.272 0.760 -52.257 1.00 46.53 167 LEU A CA 1
ATOM 1275 C C . LEU A 1 167 ? 12.966 -0.692 -51.878 1.00 46.53 167 LEU A C 1
ATOM 1277 O O . LEU A 1 167 ? 13.837 -1.378 -51.365 1.00 46.53 167 LEU A O 1
ATOM 1281 N N . LEU A 1 168 ? 11.716 -1.143 -52.074 1.00 45.50 168 LEU A N 1
ATOM 1282 C CA . LEU A 1 168 ? 11.371 -2.576 -52.131 1.00 45.50 168 LEU A CA 1
ATOM 1283 C C . LEU A 1 168 ? 9.918 -2.827 -52.609 1.00 45.50 168 LEU A C 1
ATOM 1285 O O . LEU A 1 168 ? 9.001 -2.892 -51.798 1.00 45.50 168 LEU A O 1
ATOM 1289 N N . ALA A 1 169 ? 9.722 -2.948 -53.930 1.00 38.41 169 ALA A N 1
ATOM 1290 C CA . ALA A 1 169 ? 8.646 -3.662 -54.663 1.00 38.41 169 ALA A CA 1
ATOM 1291 C C . ALA A 1 169 ? 8.551 -3.046 -56.074 1.00 38.41 169 ALA A C 1
ATOM 1293 O O . ALA A 1 169 ? 8.475 -1.834 -56.198 1.00 38.41 169 ALA A O 1
ATOM 1294 N N . GLY A 1 170 ? 8.529 -3.733 -57.209 1.00 38.59 170 GLY A N 1
ATOM 1295 C CA . GLY A 1 170 ? 8.527 -5.140 -57.579 1.00 38.59 170 GLY A CA 1
ATOM 1296 C C . GLY A 1 170 ? 8.322 -5.186 -59.104 1.00 38.59 170 GLY A C 1
ATOM 1297 O O . GLY A 1 170 ? 7.768 -4.248 -59.672 1.00 38.59 170 GLY A O 1
ATOM 1298 N N . SER A 1 171 ? 8.750 -6.245 -59.791 1.00 38.66 171 SER A N 1
ATOM 1299 C CA . SER A 1 171 ? 8.152 -6.597 -61.088 1.00 38.66 171 SER A CA 1
ATOM 1300 C C . SER A 1 171 ? 8.493 -8.035 -61.463 1.00 38.66 171 SER A C 1
ATOM 1302 O O . SER A 1 171 ? 9.509 -8.330 -62.089 1.00 38.66 171 SER A O 1
ATOM 1304 N N . GLY A 1 172 ? 7.637 -8.950 -61.019 1.00 43.38 172 GLY A N 1
ATOM 1305 C CA . GLY A 1 172 ? 7.517 -10.272 -61.609 1.00 43.38 172 GLY A CA 1
ATOM 1306 C C . GLY A 1 172 ? 6.427 -10.252 -62.677 1.00 43.38 172 GLY A C 1
ATOM 1307 O O . GLY A 1 172 ? 5.329 -9.766 -62.426 1.00 43.38 172 GLY A O 1
ATOM 1308 N N . GLY A 1 173 ? 6.725 -10.850 -63.832 1.00 43.06 173 GLY A N 1
ATOM 1309 C CA . GLY A 1 173 ? 5.724 -11.408 -64.742 1.00 43.06 173 GLY A CA 1
ATOM 1310 C C . GLY A 1 173 ? 5.337 -10.545 -65.944 1.00 43.06 173 GLY A C 1
ATOM 1311 O O . GLY A 1 173 ? 4.438 -9.719 -65.867 1.00 43.06 173 GLY A O 1
ATOM 1312 N N . GLY A 1 174 ? 5.919 -10.839 -67.110 1.00 37.72 174 GLY A N 1
ATOM 1313 C CA . GLY A 1 174 ? 5.421 -10.316 -68.383 1.00 37.72 174 GLY A CA 1
ATOM 1314 C C . GLY A 1 174 ? 6.214 -10.815 -69.584 1.00 37.72 174 GLY A C 1
ATOM 1315 O O . GLY A 1 174 ? 7.301 -10.333 -69.868 1.00 37.72 174 GLY A O 1
ATOM 1316 N N . ARG A 1 175 ? 5.668 -11.814 -70.281 1.00 48.16 175 ARG A N 1
ATOM 1317 C CA . ARG A 1 175 ? 6.224 -12.448 -71.485 1.00 48.16 175 ARG A CA 1
ATOM 1318 C C . ARG A 1 175 ? 6.427 -11.430 -72.615 1.00 48.16 175 ARG A C 1
ATOM 1320 O O . ARG A 1 175 ? 5.477 -10.765 -73.010 1.00 48.16 175 ARG A O 1
ATOM 1327 N N . GLY A 1 176 ? 7.621 -11.407 -73.204 1.00 40.41 176 GLY A N 1
ATOM 1328 C CA . GLY A 1 176 ? 7.939 -10.619 -74.394 1.00 40.41 176 GLY A CA 1
ATOM 1329 C C . GLY A 1 176 ? 9.014 -11.305 -75.231 1.00 40.41 176 GLY A C 1
ATOM 1330 O O . GLY A 1 176 ? 10.186 -11.313 -74.883 1.00 40.41 176 GLY A O 1
ATOM 1331 N N . ARG A 1 177 ? 8.578 -11.931 -76.322 1.00 48.75 177 ARG A N 1
ATOM 1332 C CA . ARG A 1 177 ? 9.375 -12.594 -77.358 1.00 48.75 177 ARG A CA 1
ATOM 1333 C C . ARG A 1 177 ? 10.214 -11.549 -78.106 1.00 48.75 177 ARG A C 1
ATOM 1335 O O . ARG A 1 177 ? 9.639 -10.683 -78.754 1.00 48.75 177 ARG A O 1
ATOM 1342 N N . GLY A 1 178 ? 11.540 -11.654 -78.055 1.00 41.53 178 GLY A N 1
ATOM 1343 C CA . GLY A 1 178 ? 12.445 -10.745 -78.762 1.00 41.53 178 GLY A CA 1
ATOM 1344 C C . GLY A 1 178 ? 13.864 -11.295 -78.825 1.00 41.53 178 GLY A C 1
ATOM 1345 O O . GLY A 1 178 ? 14.628 -11.204 -77.875 1.00 41.53 178 GLY A O 1
ATOM 1346 N N . THR A 1 179 ? 14.180 -11.916 -79.953 1.00 46.28 179 THR A N 1
ATOM 1347 C CA . THR A 1 179 ? 15.516 -12.301 -80.409 1.00 46.28 179 THR A CA 1
ATOM 1348 C C . THR A 1 179 ? 16.475 -11.114 -80.452 1.00 46.28 179 THR A C 1
ATOM 1350 O O . THR A 1 179 ? 16.154 -10.101 -81.067 1.00 46.28 179 THR A O 1
ATOM 1353 N N . GLY A 1 180 ? 17.692 -11.317 -79.945 1.00 43.69 180 GLY A N 1
ATOM 1354 C CA . GLY A 1 180 ? 18.876 -10.596 -80.408 1.00 43.69 180 GLY A CA 1
ATOM 1355 C C . GLY A 1 180 ? 19.580 -9.750 -79.352 1.00 43.69 180 GLY A C 1
ATOM 1356 O O . GLY A 1 180 ? 18.980 -8.897 -78.715 1.00 43.69 180 GLY A O 1
ATOM 1357 N N . ASN A 1 181 ? 20.898 -9.943 -79.299 1.00 43.31 181 ASN A N 1
ATOM 1358 C CA . ASN A 1 181 ? 21.896 -9.036 -78.737 1.00 43.31 181 ASN A CA 1
ATOM 1359 C C . ASN A 1 181 ? 22.258 -9.215 -77.253 1.00 43.31 181 ASN A C 1
ATOM 1361 O O . ASN A 1 181 ? 22.014 -8.359 -76.409 1.00 43.31 181 ASN A O 1
ATOM 1365 N N . TRP A 1 182 ? 22.977 -10.305 -76.969 1.00 43.66 182 TRP A N 1
ATOM 1366 C CA . TRP A 1 182 ? 23.893 -10.393 -75.827 1.00 43.66 182 TRP A CA 1
ATOM 1367 C C . TRP A 1 182 ? 25.128 -9.519 -76.112 1.00 43.66 182 TRP A C 1
ATOM 1369 O O . TRP A 1 182 ? 26.227 -10.014 -76.343 1.00 43.66 182 TRP A O 1
ATOM 1379 N N . CYS A 1 183 ? 24.934 -8.202 -76.152 1.00 38.88 183 CYS A N 1
ATOM 1380 C CA . CYS A 1 183 ? 26.020 -7.236 -76.061 1.00 38.88 183 CYS A CA 1
ATOM 1381 C C . CYS A 1 183 ? 26.214 -6.901 -74.586 1.00 38.88 183 CYS A C 1
ATOM 1383 O O . CYS A 1 183 ? 25.369 -6.240 -73.993 1.00 38.88 183 CYS A O 1
ATOM 1385 N N . ALA A 1 184 ? 27.323 -7.389 -74.028 1.00 46.84 184 ALA A N 1
ATOM 1386 C CA . ALA A 1 184 ? 28.100 -6.759 -72.965 1.00 46.84 184 ALA A CA 1
ATOM 1387 C C . ALA A 1 184 ? 27.319 -5.790 -72.054 1.00 46.84 184 ALA A C 1
ATOM 1389 O O . ALA A 1 184 ? 27.519 -4.576 -72.102 1.00 46.84 184 ALA A O 1
ATOM 1390 N N . ALA A 1 185 ? 26.466 -6.328 -71.179 1.00 45.28 185 ALA A N 1
ATOM 1391 C CA . ALA A 1 185 ? 26.111 -5.610 -69.966 1.00 45.28 185 ALA A CA 1
ATOM 1392 C C . ALA A 1 185 ? 27.366 -5.625 -69.091 1.00 45.28 185 ALA A C 1
ATOM 1394 O O . ALA A 1 185 ? 27.707 -6.638 -68.480 1.00 45.28 185 ALA A O 1
ATOM 1395 N N . ALA A 1 186 ? 28.113 -4.526 -69.164 1.00 48.78 186 ALA A N 1
ATOM 1396 C CA . ALA A 1 186 ? 29.256 -4.250 -68.321 1.00 48.78 186 ALA A CA 1
ATOM 1397 C C . ALA A 1 186 ? 28.927 -4.648 -66.878 1.00 48.78 186 ALA A C 1
ATOM 1399 O O . ALA A 1 186 ? 27.929 -4.192 -66.319 1.00 48.78 186 ALA A O 1
ATOM 1400 N N . ALA A 1 187 ? 29.767 -5.505 -66.292 1.00 54.88 187 ALA A N 1
ATOM 1401 C CA . ALA A 1 187 ? 29.803 -5.673 -64.848 1.00 54.88 187 ALA A CA 1
ATOM 1402 C C . ALA A 1 187 ? 29.793 -4.269 -64.213 1.00 54.88 187 ALA A C 1
ATOM 1404 O O . ALA A 1 187 ? 30.533 -3.408 -64.712 1.00 54.88 187 ALA A O 1
ATOM 1405 N N . PRO A 1 188 ? 28.967 -4.005 -63.182 1.00 51.94 188 PRO A N 1
ATOM 1406 C CA . PRO A 1 188 ? 28.993 -2.730 -62.486 1.00 51.94 188 PRO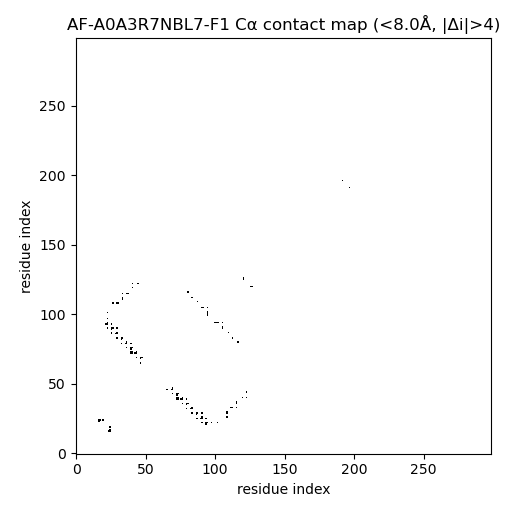 A CA 1
ATOM 1407 C C . PRO A 1 188 ? 30.427 -2.517 -62.017 1.00 51.94 188 PRO A C 1
ATOM 1409 O O . PRO A 1 188 ? 30.930 -3.254 -61.170 1.00 51.94 188 PRO A O 1
ATOM 1412 N N . ARG A 1 189 ? 31.134 -1.582 -62.652 1.00 54.91 189 ARG A N 1
ATOM 1413 C CA . ARG A 1 189 ? 32.462 -1.194 -62.201 1.00 54.91 189 ARG A CA 1
ATOM 1414 C C . ARG A 1 189 ? 32.258 -0.557 -60.829 1.00 54.91 189 ARG A C 1
ATOM 1416 O O . ARG A 1 189 ? 31.422 0.343 -60.743 1.00 54.91 189 ARG A O 1
ATOM 1423 N N . PRO A 1 190 ? 32.961 -1.001 -59.776 1.00 54.16 190 PRO A N 1
ATOM 1424 C CA . PRO A 1 190 ? 32.964 -0.266 -58.529 1.00 54.16 190 PRO A CA 1
ATOM 1425 C C . PRO A 1 190 ? 33.685 1.046 -58.836 1.00 54.16 190 PRO A C 1
ATOM 1427 O O . PRO A 1 190 ? 34.898 1.080 -58.990 1.00 54.16 190 PRO A O 1
ATOM 1430 N N . THR A 1 191 ? 32.919 2.107 -59.066 1.00 54.56 191 THR A N 1
ATOM 1431 C CA . THR A 1 191 ? 33.436 3.476 -59.168 1.00 54.56 191 THR A CA 1
ATOM 1432 C C . THR A 1 191 ? 33.310 4.189 -57.829 1.00 54.56 191 THR A C 1
ATOM 1434 O O . THR A 1 191 ? 33.249 5.412 -57.805 1.00 54.56 191 THR A O 1
ATOM 1437 N N . VAL A 1 192 ? 33.228 3.432 -56.731 1.00 57.03 192 VAL A N 1
ATOM 1438 C CA . VAL A 1 192 ? 33.553 3.982 -55.418 1.00 57.03 192 VAL A CA 1
ATOM 1439 C C . VAL A 1 192 ? 35.046 4.246 -55.486 1.00 57.03 192 VAL A C 1
ATOM 1441 O O . VAL A 1 192 ? 35.822 3.326 -55.750 1.00 57.03 192 VAL A O 1
ATOM 1444 N N . SER A 1 193 ? 35.423 5.514 -55.401 1.00 66.56 193 SER A N 1
ATOM 1445 C CA . SER A 1 193 ? 36.828 5.892 -55.386 1.00 66.56 193 SER A CA 1
ATOM 1446 C C . SER A 1 193 ? 37.498 5.218 -54.180 1.00 66.56 193 SER A C 1
ATOM 1448 O O . SER A 1 193 ? 36.891 5.109 -53.115 1.00 66.56 193 SER A O 1
ATOM 1450 N N . ASP A 1 194 ? 38.734 4.731 -54.332 1.00 72.06 194 ASP A N 1
ATOM 1451 C CA . ASP A 1 194 ? 39.466 4.095 -53.221 1.00 72.06 194 ASP A CA 1
ATOM 1452 C C . ASP A 1 194 ? 39.557 5.035 -51.995 1.00 72.06 194 ASP A C 1
ATOM 1454 O O . ASP A 1 194 ? 39.615 4.570 -50.861 1.00 72.06 194 ASP A O 1
ATOM 1458 N N . GLU A 1 195 ? 39.478 6.353 -52.220 1.00 77.69 195 GLU A N 1
ATOM 1459 C CA . GLU A 1 195 ? 39.386 7.406 -51.201 1.00 77.69 195 GLU A CA 1
ATOM 1460 C C . GLU A 1 195 ? 38.087 7.321 -50.368 1.00 77.69 195 GLU A C 1
ATOM 1462 O O . GLU A 1 195 ? 38.142 7.254 -49.143 1.00 77.69 195 GLU A O 1
ATOM 1467 N N . GLU A 1 196 ? 36.914 7.237 -51.010 1.00 79.38 196 GLU A N 1
ATOM 1468 C CA . GLU A 1 196 ? 35.609 7.112 -50.331 1.00 79.38 196 GLU A CA 1
ATOM 1469 C C . GLU A 1 196 ? 35.502 5.813 -49.520 1.00 79.38 196 GLU A C 1
ATOM 1471 O O . GLU A 1 196 ? 34.856 5.764 -48.470 1.00 79.38 196 GLU A O 1
ATOM 1476 N N . PHE A 1 197 ? 36.149 4.744 -49.992 1.00 83.75 197 PHE A N 1
ATOM 1477 C CA . PHE A 1 197 ? 36.197 3.479 -49.266 1.00 83.75 197 PHE A CA 1
ATOM 1478 C C . PHE A 1 197 ? 37.048 3.576 -47.993 1.00 83.75 197 PHE A C 1
ATOM 1480 O O . PHE A 1 197 ? 36.677 2.996 -46.970 1.00 83.75 197 PHE A O 1
ATOM 1487 N N . LEU A 1 198 ? 38.161 4.317 -48.030 1.00 84.69 198 LEU A N 1
ATOM 1488 C CA . LEU A 1 198 ? 38.996 4.558 -46.851 1.00 84.69 198 LEU A CA 1
ATOM 1489 C C . LEU A 1 198 ? 38.273 5.427 -45.817 1.00 84.69 198 LEU A C 1
ATOM 1491 O O . LEU A 1 198 ? 38.295 5.089 -44.636 1.00 84.69 198 LEU A O 1
ATOM 1495 N N . GLU A 1 199 ? 37.570 6.477 -46.250 1.00 86.12 199 GLU A N 1
ATOM 1496 C CA . GLU A 1 199 ? 36.755 7.309 -45.353 1.00 86.12 199 GLU A CA 1
ATOM 1497 C C . GLU A 1 199 ? 35.635 6.500 -44.686 1.00 86.12 199 GLU A C 1
ATOM 1499 O O . GLU A 1 199 ? 35.434 6.594 -43.474 1.00 86.12 199 GLU A O 1
ATOM 1504 N N . PHE A 1 200 ? 34.941 5.647 -45.447 1.00 86.75 200 PHE A N 1
ATOM 150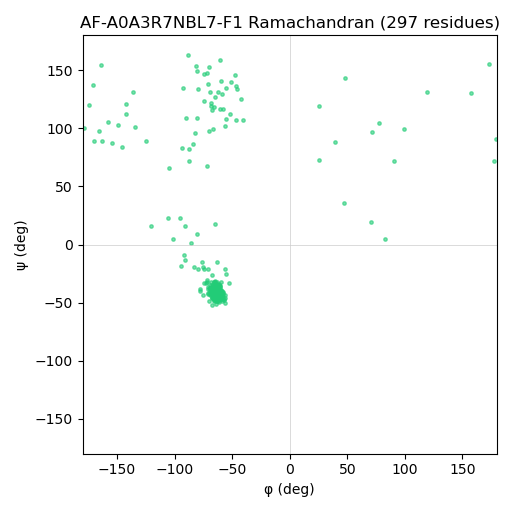5 C CA . PHE A 1 200 ? 33.937 4.744 -44.888 1.00 86.75 200 PHE A CA 1
ATOM 1506 C C . PHE A 1 200 ? 34.551 3.740 -43.904 1.00 86.75 200 PHE A C 1
ATOM 1508 O O . PHE A 1 200 ? 33.987 3.509 -42.838 1.00 86.75 200 PHE A O 1
ATOM 1515 N N . ALA A 1 201 ? 35.706 3.151 -44.227 1.00 87.75 201 ALA A N 1
ATOM 1516 C CA . ALA A 1 201 ? 36.387 2.214 -43.337 1.00 87.75 201 ALA A CA 1
ATOM 1517 C C . ALA A 1 201 ? 36.831 2.879 -42.022 1.00 87.75 201 ALA A C 1
ATOM 1519 O O . ALA A 1 201 ? 36.724 2.264 -40.958 1.00 87.75 201 ALA A O 1
ATOM 1520 N N . ASP A 1 202 ? 37.288 4.131 -42.078 1.00 91.44 202 ASP A N 1
ATOM 1521 C CA . ASP A 1 202 ? 37.645 4.914 -40.894 1.00 91.44 202 ASP A CA 1
ATOM 1522 C C . ASP A 1 202 ? 36.414 5.300 -40.062 1.00 91.44 202 ASP A C 1
ATOM 1524 O O . ASP A 1 202 ? 36.471 5.267 -38.830 1.00 91.44 202 ASP A O 1
ATOM 1528 N N . GLU A 1 203 ? 35.288 5.618 -40.702 1.00 91.44 203 GLU A N 1
ATOM 1529 C CA . GLU A 1 203 ? 34.025 5.887 -40.007 1.00 91.44 203 GLU A CA 1
ATOM 1530 C C . GLU A 1 203 ? 33.459 4.626 -39.340 1.00 91.44 203 GLU A C 1
ATOM 1532 O O . GLU A 1 203 ? 33.023 4.673 -38.190 1.00 91.44 203 GLU A O 1
ATOM 1537 N N . VAL A 1 204 ? 33.522 3.474 -40.017 1.00 93.06 204 VAL A N 1
ATOM 1538 C CA . VAL A 1 204 ? 33.119 2.181 -39.441 1.00 93.06 204 VAL A CA 1
ATOM 1539 C C . VAL A 1 204 ? 33.976 1.846 -38.225 1.00 93.06 204 VAL A C 1
ATOM 1541 O O . VAL A 1 204 ? 33.422 1.512 -37.184 1.00 93.06 204 VAL A O 1
ATOM 1544 N N . ARG A 1 205 ? 35.302 2.023 -38.306 1.00 92.94 205 ARG A N 1
ATOM 1545 C CA . ARG A 1 205 ? 36.201 1.811 -37.159 1.00 92.94 205 ARG A CA 1
ATOM 1546 C C . ARG A 1 205 ? 35.857 2.705 -35.975 1.00 92.94 205 ARG A C 1
ATOM 1548 O O . ARG A 1 205 ? 35.769 2.217 -34.856 1.00 92.94 205 ARG A O 1
ATOM 1555 N N . ARG A 1 206 ? 35.603 3.997 -36.212 1.00 92.62 206 ARG A N 1
ATOM 1556 C CA . ARG A 1 206 ? 35.172 4.907 -35.139 1.00 92.62 206 ARG A CA 1
ATOM 1557 C C . ARG A 1 206 ? 33.846 4.481 -34.519 1.00 92.62 206 ARG A C 1
ATOM 1559 O O . ARG A 1 206 ? 33.667 4.618 -33.313 1.00 92.62 206 ARG A O 1
ATOM 1566 N N . ASN A 1 207 ? 32.908 4.001 -35.327 1.00 91.94 207 ASN A N 1
ATOM 1567 C CA . ASN A 1 207 ? 31.617 3.542 -34.832 1.00 91.94 207 ASN A CA 1
ATOM 1568 C C . ASN A 1 207 ? 31.750 2.243 -34.020 1.00 91.94 207 ASN A C 1
ATOM 1570 O O . ASN A 1 207 ? 31.122 2.119 -32.970 1.00 91.94 207 ASN A O 1
ATOM 1574 N N . ASP A 1 208 ? 32.617 1.326 -34.450 1.00 94.69 208 ASP A N 1
ATOM 1575 C CA . ASP A 1 208 ? 32.943 0.107 -33.706 1.00 94.69 208 ASP A CA 1
ATOM 1576 C C . ASP A 1 208 ? 33.591 0.441 -32.351 1.00 94.69 208 ASP A C 1
ATOM 1578 O O . ASP A 1 208 ? 33.146 -0.075 -31.327 1.00 94.69 208 ASP A O 1
ATOM 1582 N N . ASP A 1 209 ? 34.532 1.393 -32.304 1.00 94.25 209 ASP A N 1
ATOM 1583 C CA . ASP A 1 209 ? 35.142 1.862 -31.047 1.00 94.25 209 ASP A CA 1
ATOM 1584 C C . ASP A 1 209 ? 34.087 2.446 -30.082 1.00 94.25 209 ASP A C 1
ATOM 1586 O O . ASP A 1 209 ? 34.112 2.216 -28.868 1.00 94.25 209 ASP A O 1
ATOM 1590 N N . LEU A 1 210 ? 33.117 3.202 -30.612 1.00 94.44 210 LEU A N 1
ATOM 1591 C CA . LEU A 1 210 ? 32.004 3.739 -29.823 1.00 94.44 210 LEU A CA 1
ATOM 1592 C C . LEU A 1 210 ? 31.057 2.634 -29.342 1.00 94.44 210 LEU A C 1
ATOM 1594 O O . LEU A 1 210 ? 30.534 2.719 -28.224 1.00 94.44 210 LEU A O 1
ATOM 1598 N N . ALA A 1 211 ? 30.830 1.608 -30.163 1.00 90.12 211 ALA A N 1
ATOM 1599 C CA . ALA A 1 211 ? 30.011 0.461 -29.808 1.00 90.12 211 ALA A CA 1
ATOM 1600 C C . ALA A 1 211 ? 30.667 -0.368 -28.695 1.00 90.12 211 ALA A C 1
ATOM 1602 O O . ALA A 1 211 ? 29.991 -0.706 -27.722 1.00 90.12 211 ALA A O 1
ATOM 1603 N N . GLU A 1 212 ? 31.974 -0.624 -28.774 1.00 96.69 212 GLU A N 1
ATOM 1604 C CA . GLU A 1 212 ? 32.732 -1.302 -27.716 1.00 96.69 212 GLU A CA 1
ATOM 1605 C C . GLU A 1 212 ? 32.693 -0.509 -26.404 1.00 96.69 212 GLU A C 1
ATOM 1607 O O . GLU A 1 212 ? 32.315 -1.051 -25.362 1.00 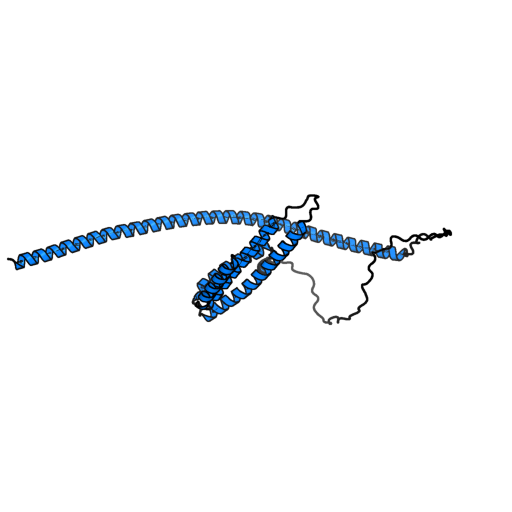96.69 212 GLU A O 1
ATOM 1612 N N . ALA A 1 213 ? 32.934 0.806 -26.453 1.00 93.62 213 ALA A N 1
ATOM 1613 C CA . ALA A 1 213 ? 32.837 1.664 -25.270 1.00 93.62 213 ALA A CA 1
ATOM 1614 C C . ALA A 1 213 ? 31.422 1.672 -24.651 1.00 93.62 213 ALA A C 1
ATOM 1616 O O . ALA A 1 213 ? 31.255 1.741 -23.425 1.00 93.62 213 ALA A O 1
ATOM 1617 N N . ALA A 1 214 ? 30.376 1.593 -25.480 1.00 91.88 214 ALA A N 1
ATOM 1618 C CA . ALA A 1 214 ? 29.001 1.472 -25.007 1.00 91.88 214 ALA A CA 1
ATOM 1619 C C . ALA A 1 214 ? 28.740 0.105 -24.352 1.00 91.88 214 ALA A C 1
ATOM 1621 O O . ALA A 1 214 ? 28.081 0.050 -23.308 1.00 91.88 214 ALA A O 1
ATOM 1622 N N . LEU A 1 215 ? 29.269 -0.980 -24.922 1.00 96.00 215 LEU A N 1
ATOM 1623 C CA . LEU A 1 215 ? 29.151 -2.329 -24.369 1.00 96.00 215 LEU A CA 1
ATOM 1624 C C . LEU A 1 215 ? 29.853 -2.451 -23.015 1.00 96.00 215 LEU A C 1
ATOM 1626 O O . LEU A 1 215 ? 29.248 -2.983 -22.085 1.00 96.00 215 LEU A O 1
ATOM 1630 N N . ASP A 1 216 ? 31.042 -1.874 -22.851 1.00 97.19 216 ASP A N 1
ATOM 1631 C CA . ASP A 1 216 ? 31.751 -1.853 -21.566 1.00 97.19 216 ASP A CA 1
ATOM 1632 C C . ASP A 1 216 ? 30.951 -1.123 -20.484 1.00 97.19 216 ASP A C 1
ATOM 1634 O O . ASP A 1 216 ? 30.810 -1.592 -19.347 1.00 97.19 216 ASP A O 1
ATOM 1638 N N . ARG A 1 217 ? 30.340 0.011 -20.842 1.00 92.69 217 ARG A N 1
ATOM 1639 C CA . ARG A 1 217 ? 29.465 0.754 -19.930 1.00 92.69 217 ARG A CA 1
ATOM 1640 C C . ARG A 1 217 ? 28.234 -0.060 -19.534 1.00 92.69 217 ARG A C 1
ATOM 1642 O O . ARG A 1 217 ? 27.806 0.004 -18.377 1.00 92.69 217 ARG A O 1
ATOM 1649 N N . ILE A 1 218 ? 27.651 -0.801 -20.474 1.00 93.50 218 ILE A N 1
ATOM 1650 C CA . ILE A 1 218 ? 26.513 -1.683 -20.203 1.00 93.50 218 ILE A CA 1
ATOM 1651 C C . ILE A 1 218 ? 26.947 -2.840 -19.304 1.00 93.50 218 ILE A C 1
ATOM 1653 O O . ILE A 1 218 ? 26.265 -3.106 -18.316 1.00 93.50 218 ILE A O 1
ATOM 1657 N N . ALA A 1 219 ? 28.081 -3.481 -19.589 1.00 93.81 219 ALA A N 1
ATOM 1658 C CA . ALA A 1 219 ? 28.620 -4.578 -18.793 1.00 93.81 219 ALA A CA 1
ATOM 1659 C C . ALA A 1 219 ? 28.869 -4.139 -17.344 1.00 93.81 219 ALA A C 1
ATOM 1661 O O . ALA A 1 219 ? 28.405 -4.790 -16.407 1.00 93.81 219 ALA A O 1
ATOM 1662 N N . TYR A 1 220 ? 29.490 -2.973 -17.151 1.00 95.44 220 TYR A N 1
ATOM 1663 C CA . TYR A 1 220 ? 29.666 -2.381 -15.827 1.00 95.44 220 TYR A CA 1
ATOM 1664 C C . TYR A 1 220 ? 28.323 -2.097 -15.131 1.00 95.44 220 TYR A C 1
ATOM 1666 O O . TYR A 1 220 ? 28.136 -2.416 -13.953 1.00 95.44 220 TYR A O 1
ATOM 1674 N N . GLY A 1 221 ? 27.356 -1.533 -15.862 1.00 94.81 221 GLY A N 1
ATOM 1675 C CA . GLY A 1 221 ? 26.006 -1.294 -15.352 1.00 94.81 221 GLY A CA 1
ATOM 1676 C C . GLY A 1 221 ? 25.291 -2.580 -14.927 1.00 94.81 221 GLY A C 1
ATOM 1677 O O . GLY A 1 221 ? 24.616 -2.593 -13.895 1.00 94.81 221 GLY A O 1
ATOM 1678 N N . LEU A 1 222 ? 25.473 -3.665 -15.682 1.00 94.31 222 LEU A N 1
ATOM 1679 C CA . LEU A 1 222 ? 24.889 -4.974 -15.408 1.00 94.31 222 LEU A CA 1
ATOM 1680 C C . LEU A 1 222 ? 25.514 -5.620 -14.167 1.00 94.31 222 LEU A C 1
ATOM 1682 O O . LEU A 1 222 ? 24.775 -6.098 -13.309 1.00 94.31 222 LEU A O 1
ATOM 1686 N N . SER A 1 223 ? 26.840 -5.561 -14.020 1.00 94.94 223 SER A N 1
ATOM 1687 C CA . SER A 1 223 ? 27.534 -6.031 -12.813 1.00 94.94 223 SER A CA 1
ATOM 1688 C C . SER A 1 223 ? 27.053 -5.288 -11.569 1.00 94.94 223 SER A C 1
ATOM 1690 O O . SER A 1 223 ? 26.689 -5.910 -10.573 1.00 94.94 223 SER A O 1
ATOM 1692 N N . ARG A 1 224 ? 26.921 -3.958 -11.645 1.00 92.31 224 ARG A N 1
ATOM 1693 C CA . ARG A 1 224 ? 26.397 -3.159 -10.529 1.00 92.31 224 ARG A CA 1
ATOM 1694 C C . ARG A 1 224 ? 24.938 -3.492 -10.213 1.00 92.31 224 ARG A C 1
ATOM 1696 O O . ARG A 1 224 ? 24.537 -3.503 -9.051 1.00 92.31 224 ARG A O 1
ATOM 1703 N N . LEU A 1 225 ? 24.115 -3.749 -11.230 1.00 92.94 225 LEU A N 1
ATOM 1704 C CA . LEU A 1 225 ? 22.735 -4.186 -11.028 1.00 92.94 225 LEU A CA 1
ATOM 1705 C C . LEU A 1 225 ? 22.678 -5.572 -10.372 1.00 92.94 225 LEU A C 1
ATOM 1707 O O . LEU A 1 225 ? 21.850 -5.781 -9.489 1.00 92.94 225 LEU A O 1
ATOM 1711 N N . HIS A 1 226 ? 23.561 -6.486 -10.773 1.00 94.88 226 HIS A N 1
ATOM 1712 C CA . HIS A 1 226 ? 23.676 -7.818 -10.191 1.00 94.88 226 HIS A CA 1
ATOM 1713 C C . HIS A 1 226 ? 24.072 -7.755 -8.710 1.00 94.88 226 HIS A C 1
ATOM 1715 O O . HIS A 1 226 ? 23.383 -8.333 -7.874 1.00 94.88 226 HIS A O 1
ATOM 1721 N N . GLU A 1 227 ? 25.097 -6.976 -8.363 1.00 94.00 227 GLU A N 1
ATOM 1722 C CA . GLU A 1 227 ? 25.501 -6.751 -6.968 1.00 94.00 227 GLU A CA 1
ATOM 1723 C C . GLU A 1 227 ? 24.375 -6.121 -6.139 1.00 94.00 227 GLU A C 1
ATOM 1725 O O . GLU A 1 227 ? 24.085 -6.569 -5.030 1.00 94.00 227 GLU A O 1
ATOM 1730 N N . ASN A 1 228 ? 23.670 -5.130 -6.694 1.00 90.69 228 ASN A N 1
ATOM 1731 C CA . ASN A 1 228 ? 22.503 -4.548 -6.033 1.00 90.69 228 ASN A CA 1
ATOM 1732 C C . ASN A 1 228 ? 21.391 -5.583 -5.818 1.00 90.69 228 ASN A C 1
ATOM 1734 O O . ASN A 1 228 ? 20.764 -5.586 -4.761 1.00 90.69 228 ASN A O 1
ATOM 1738 N N . ALA A 1 229 ? 21.140 -6.467 -6.786 1.00 88.88 229 ALA A N 1
ATOM 1739 C CA . ALA A 1 229 ? 20.145 -7.525 -6.648 1.00 88.88 229 ALA A CA 1
ATOM 1740 C C . ALA A 1 229 ? 20.532 -8.530 -5.552 1.00 88.88 229 ALA A C 1
ATOM 1742 O O . ALA A 1 229 ? 19.670 -8.930 -4.765 1.00 88.88 229 ALA A O 1
ATOM 1743 N N . LEU A 1 230 ? 21.815 -8.892 -5.449 1.00 93.69 230 LEU A N 1
ATOM 1744 C CA . LEU A 1 230 ? 22.320 -9.735 -4.363 1.00 93.69 230 LEU A CA 1
ATOM 1745 C C . LEU A 1 230 ? 22.144 -9.053 -3.001 1.00 93.69 230 LEU A C 1
ATOM 1747 O O . LEU A 1 230 ? 21.571 -9.658 -2.096 1.00 93.69 230 LEU A O 1
ATOM 1751 N N . ASN A 1 231 ? 22.525 -7.778 -2.885 1.00 91.62 231 ASN A N 1
ATOM 1752 C CA . ASN A 1 231 ? 22.373 -7.003 -1.650 1.00 91.62 231 ASN A CA 1
ATOM 1753 C C . ASN A 1 231 ? 20.902 -6.859 -1.226 1.00 91.62 231 ASN A C 1
ATOM 1755 O O . ASN A 1 231 ? 20.569 -7.024 -0.053 1.00 91.62 231 ASN A O 1
ATOM 1759 N N . VAL A 1 232 ? 19.996 -6.593 -2.174 1.00 86.75 232 VAL A N 1
ATOM 1760 C CA . VAL A 1 232 ? 18.550 -6.539 -1.902 1.00 86.75 232 VAL A CA 1
ATOM 1761 C C . VAL A 1 232 ? 18.039 -7.902 -1.444 1.00 86.75 232 VAL A C 1
ATOM 1763 O O . VAL A 1 232 ? 17.247 -7.971 -0.511 1.00 86.75 232 VAL A O 1
ATOM 1766 N N . THR A 1 233 ? 18.508 -8.991 -2.051 1.00 91.44 233 THR A N 1
ATOM 1767 C CA . THR A 1 233 ? 18.100 -10.347 -1.661 1.00 91.44 233 THR A CA 1
ATOM 1768 C C . THR A 1 233 ? 18.549 -10.678 -0.238 1.00 91.44 233 THR A C 1
ATOM 1770 O O . THR A 1 233 ? 17.753 -11.204 0.541 1.00 91.44 233 THR A O 1
ATOM 1773 N N . SER A 1 234 ? 19.781 -10.322 0.141 1.00 92.25 234 SER A N 1
ATOM 1774 C CA . SER A 1 234 ? 20.260 -10.516 1.514 1.00 92.25 234 SER A CA 1
ATOM 1775 C C . SER A 1 234 ? 19.509 -9.646 2.520 1.00 92.25 234 SER A C 1
ATOM 1777 O O . SER A 1 234 ? 19.113 -10.138 3.571 1.00 92.25 234 SER A O 1
ATOM 1779 N N . GLU A 1 235 ? 19.246 -8.380 2.190 1.00 90.81 235 GLU A N 1
ATOM 1780 C CA . GLU A 1 235 ? 18.490 -7.462 3.049 1.00 90.81 235 GLU A CA 1
ATOM 1781 C C . GLU A 1 235 ? 17.047 -7.954 3.246 1.00 90.81 235 GLU A C 1
ATOM 1783 O O . GLU A 1 235 ? 16.545 -7.950 4.366 1.00 90.81 235 GLU A O 1
ATOM 1788 N N . LEU A 1 236 ? 16.390 -8.447 2.188 1.00 89.25 236 LEU A N 1
ATOM 1789 C CA . LEU A 1 236 ? 15.053 -9.042 2.280 1.00 89.25 236 LEU A CA 1
ATOM 1790 C C . LEU A 1 236 ? 15.038 -10.294 3.160 1.00 89.25 236 LEU A C 1
ATOM 1792 O O . LEU A 1 236 ? 14.072 -10.507 3.894 1.00 89.25 236 LEU A O 1
ATOM 1796 N N . HIS A 1 237 ? 16.089 -11.115 3.108 1.00 91.94 237 HIS A N 1
ATOM 1797 C CA . HIS A 1 237 ? 16.211 -12.276 3.983 1.00 91.94 237 HIS A CA 1
ATOM 1798 C C . HIS A 1 237 ? 16.331 -11.852 5.453 1.00 91.94 237 HIS A C 1
ATOM 1800 O O . HIS A 1 237 ? 15.555 -12.318 6.286 1.00 91.94 237 HIS A O 1
ATOM 1806 N N . THR A 1 238 ? 17.206 -10.886 5.747 1.00 90.25 238 THR A N 1
ATOM 1807 C CA . THR A 1 238 ? 17.350 -10.298 7.088 1.00 90.25 238 THR A CA 1
ATOM 1808 C C . THR A 1 238 ? 16.044 -9.663 7.570 1.00 90.25 238 THR A C 1
ATOM 1810 O O . THR A 1 238 ? 15.621 -9.864 8.706 1.00 90.25 238 THR A O 1
ATOM 1813 N N . GLN A 1 239 ? 15.352 -8.916 6.706 1.00 87.62 239 GLN A N 1
ATOM 1814 C CA . GLN A 1 239 ? 14.071 -8.296 7.044 1.00 87.62 239 GLN A CA 1
ATOM 1815 C C . GLN A 1 239 ? 12.981 -9.333 7.309 1.00 87.62 239 GLN A C 1
ATOM 1817 O O . GLN A 1 239 ? 12.140 -9.101 8.174 1.00 87.62 239 GLN A O 1
ATOM 1822 N N . ARG A 1 240 ? 12.994 -10.475 6.613 1.00 88.31 240 ARG A N 1
ATOM 1823 C CA . ARG A 1 240 ? 12.069 -11.581 6.878 1.00 88.31 240 ARG A CA 1
ATOM 1824 C C . ARG A 1 240 ? 12.299 -12.184 8.258 1.00 88.31 240 ARG A C 1
ATOM 1826 O O . ARG A 1 240 ? 11.337 -12.336 9.001 1.00 88.31 240 ARG A O 1
ATOM 1833 N N . GLU A 1 241 ? 13.553 -12.447 8.615 1.00 90.19 241 GLU A N 1
ATOM 1834 C CA . GLU A 1 241 ? 13.912 -12.953 9.942 1.00 90.19 241 GLU A CA 1
ATOM 1835 C C . GLU A 1 241 ? 13.459 -11.987 11.046 1.00 90.19 241 GLU A C 1
ATOM 1837 O O . GLU A 1 241 ? 12.799 -12.391 11.999 1.00 90.19 241 GLU A O 1
ATOM 1842 N N . LEU A 1 242 ? 13.712 -10.684 10.875 1.00 88.62 242 LEU A N 1
ATOM 1843 C CA . LEU A 1 242 ? 13.239 -9.660 11.811 1.00 88.62 242 LEU A CA 1
ATOM 1844 C C . LEU A 1 242 ? 11.707 -9.612 11.915 1.00 88.62 242 LEU A C 1
ATOM 1846 O O . LEU A 1 242 ? 11.174 -9.324 12.989 1.00 88.62 242 LEU A O 1
ATOM 1850 N N . LEU A 1 243 ? 10.989 -9.867 10.819 1.00 90.50 243 LEU A N 1
ATOM 1851 C CA . LEU A 1 243 ? 9.526 -9.863 10.791 1.00 90.50 243 LEU A CA 1
ATOM 1852 C C . LEU A 1 243 ? 8.956 -11.075 11.536 1.00 90.50 243 LEU A C 1
ATOM 1854 O O . LEU A 1 243 ? 8.043 -10.894 12.342 1.00 90.50 243 LEU A O 1
ATOM 1858 N N . ASP A 1 244 ? 9.549 -12.256 11.359 1.00 93.62 244 ASP A N 1
ATOM 1859 C CA . ASP A 1 244 ? 9.214 -13.464 12.126 1.00 93.62 244 ASP A CA 1
ATOM 1860 C C . ASP A 1 244 ? 9.453 -13.233 13.634 1.00 93.62 244 ASP A C 1
ATOM 1862 O O . ASP A 1 244 ? 8.633 -13.590 14.487 1.00 93.62 244 ASP A O 1
ATOM 1866 N N . ASP A 1 245 ? 10.536 -12.531 13.976 1.00 93.56 245 ASP A N 1
ATOM 1867 C CA . ASP A 1 245 ? 10.886 -12.151 15.346 1.00 93.56 245 ASP A CA 1
ATOM 1868 C C . ASP A 1 245 ? 9.853 -11.192 15.974 1.00 93.56 245 ASP A C 1
ATOM 1870 O O . ASP A 1 245 ? 9.452 -11.317 17.142 1.00 93.56 245 ASP A O 1
ATOM 1874 N N . VAL A 1 246 ? 9.387 -10.218 15.187 1.00 90.75 246 VAL A N 1
ATOM 1875 C CA . VAL A 1 246 ? 8.319 -9.288 15.575 1.00 90.75 246 VAL A CA 1
ATOM 1876 C C . VAL A 1 246 ? 6.990 -10.023 15.717 1.00 90.75 246 VAL A C 1
ATOM 1878 O O . VAL A 1 246 ? 6.286 -9.786 16.699 1.00 90.75 246 VAL A O 1
ATOM 1881 N N . GLU A 1 247 ? 6.654 -10.938 14.810 1.00 90.44 247 GLU A N 1
ATOM 1882 C CA . GLU A 1 247 ? 5.455 -11.771 14.907 1.00 90.44 247 GLU A CA 1
ATOM 1883 C C . GLU A 1 247 ? 5.475 -12.614 16.190 1.00 90.44 247 GLU A C 1
ATOM 1885 O O . GLU A 1 247 ? 4.497 -12.629 16.945 1.00 90.44 247 GLU A O 1
ATOM 1890 N N . GLY A 1 248 ? 6.615 -13.222 16.528 1.00 92.56 248 GLY A N 1
ATOM 1891 C CA . GLY A 1 248 ? 6.806 -13.936 17.791 1.00 92.56 248 GLY A CA 1
ATOM 1892 C C . GLY A 1 248 ? 6.586 -13.044 19.021 1.00 92.56 248 GLY A C 1
ATOM 1893 O O . GLY A 1 248 ? 5.887 -13.425 19.974 1.00 92.56 248 GLY A O 1
ATOM 1894 N N . LYS A 1 249 ? 7.117 -11.813 18.999 1.00 94.06 249 LYS A N 1
ATOM 1895 C CA . LYS A 1 249 ? 6.908 -10.819 20.069 1.00 94.06 249 LYS A CA 1
ATOM 1896 C C . LYS A 1 249 ? 5.444 -10.384 20.162 1.00 94.06 249 LYS A C 1
ATOM 1898 O O . LYS A 1 249 ? 4.916 -10.321 21.274 1.00 94.06 249 LYS A O 1
ATOM 1903 N N . VAL A 1 250 ? 4.770 -10.143 19.037 1.00 94.12 250 VAL A N 1
ATOM 1904 C CA . VAL A 1 250 ? 3.342 -9.779 18.971 1.00 94.12 250 VAL A CA 1
ATOM 1905 C C . VAL A 1 250 ? 2.460 -10.911 19.489 1.00 94.12 250 VAL A C 1
ATOM 1907 O O . VAL A 1 250 ? 1.573 -10.682 20.309 1.00 94.12 250 VAL A O 1
ATOM 1910 N N . ASN A 1 251 ? 2.735 -12.152 19.103 1.00 94.38 251 ASN A N 1
ATOM 1911 C CA . ASN A 1 251 ? 2.024 -13.311 19.633 1.00 94.38 251 ASN A CA 1
ATOM 1912 C C . ASN A 1 251 ? 2.224 -13.421 21.151 1.00 94.38 251 ASN A C 1
ATOM 1914 O O . ASN A 1 251 ? 1.270 -13.613 21.911 1.00 94.38 251 ASN A O 1
ATOM 1918 N N . THR A 1 252 ? 3.444 -13.191 21.635 1.00 94.81 252 THR A N 1
ATOM 1919 C CA . THR A 1 252 ? 3.738 -13.181 23.072 1.00 94.81 252 THR A CA 1
ATOM 1920 C C . THR A 1 252 ? 2.971 -12.080 23.810 1.00 94.81 252 THR A C 1
ATOM 1922 O O . THR A 1 252 ? 2.381 -12.346 24.863 1.00 94.81 252 THR A O 1
ATOM 1925 N N . THR A 1 253 ? 2.926 -10.853 23.285 1.00 94.62 253 THR A N 1
ATOM 1926 C CA . THR A 1 253 ? 2.155 -9.759 23.900 1.00 94.62 253 THR A CA 1
ATOM 1927 C C . THR A 1 253 ? 0.656 -10.029 23.839 1.00 94.62 253 THR A C 1
ATOM 1929 O O . THR A 1 253 ? -0.022 -9.837 24.848 1.00 94.62 253 THR A O 1
ATOM 1932 N N . HIS A 1 254 ? 0.141 -10.578 22.738 1.00 92.75 254 HIS A N 1
ATOM 1933 C CA . HIS A 1 254 ? -1.258 -10.974 22.607 1.00 92.75 254 HIS A CA 1
ATOM 1934 C C . HIS A 1 254 ? -1.645 -12.052 23.631 1.00 92.75 254 HIS A C 1
ATOM 1936 O O . HIS A 1 254 ? -2.663 -11.920 24.313 1.00 92.75 254 HIS A O 1
ATOM 1942 N N . THR A 1 255 ? -0.810 -13.079 23.849 1.00 94.50 255 THR A N 1
ATOM 1943 C CA . THR A 1 255 ? -1.085 -14.077 24.902 1.00 94.50 255 THR A CA 1
ATOM 1944 C C . THR A 1 255 ? -1.022 -13.484 26.312 1.00 94.50 255 THR A C 1
ATOM 1946 O O . THR A 1 255 ? -1.781 -13.913 27.187 1.00 94.50 255 THR A O 1
ATOM 1949 N N . LYS A 1 256 ? -0.142 -12.503 26.568 1.00 94.81 256 LYS A N 1
ATOM 1950 C CA . LYS A 1 256 ? -0.089 -11.778 27.851 1.00 94.81 256 LYS A CA 1
ATOM 1951 C C . LYS A 1 256 ? -1.342 -10.925 28.053 1.00 94.81 256 LYS A C 1
ATOM 1953 O O . LYS A 1 256 ? -1.953 -11.008 29.117 1.00 94.81 256 LYS A O 1
ATOM 1958 N N . LEU A 1 257 ? -1.766 -10.181 27.031 1.00 94.25 257 LEU A N 1
ATOM 1959 C CA . LEU A 1 257 ? -2.989 -9.376 27.045 1.00 94.25 257 LEU A CA 1
ATOM 1960 C C . LEU A 1 257 ? -4.234 -10.243 27.232 1.00 94.25 257 LEU A C 1
ATOM 1962 O O . LEU A 1 257 ? -5.071 -9.926 28.072 1.00 94.25 257 LEU A O 1
ATOM 1966 N N . SER A 1 258 ? -4.328 -11.374 26.532 1.00 93.62 258 SER A N 1
ATOM 1967 C CA . SER A 1 258 ? -5.421 -12.337 26.696 1.00 93.62 258 SER A CA 1
ATOM 1968 C C . SER A 1 258 ? -5.478 -12.884 28.128 1.00 93.62 258 SER A C 1
ATOM 1970 O O . SER A 1 258 ? -6.535 -12.865 28.764 1.00 93.62 258 SER A O 1
ATOM 1972 N N . ARG A 1 259 ? -4.326 -13.260 28.706 1.00 94.25 259 ARG A N 1
ATOM 1973 C CA . ARG A 1 259 ? -4.238 -13.689 30.113 1.00 94.25 259 ARG A CA 1
ATOM 1974 C C . ARG A 1 259 ? -4.635 -12.583 31.093 1.00 94.25 259 ARG A C 1
ATOM 1976 O O . ARG A 1 259 ? -5.342 -12.862 32.060 1.00 94.25 259 ARG A O 1
ATOM 1983 N N . MET A 1 260 ? -4.213 -11.342 30.862 1.00 93.75 260 MET A N 1
ATOM 1984 C CA . MET A 1 260 ? -4.608 -10.201 31.695 1.00 93.75 260 MET A CA 1
ATOM 1985 C C . MET A 1 260 ? -6.105 -9.910 31.594 1.00 93.75 260 MET A C 1
ATOM 1987 O O . MET A 1 260 ? -6.755 -9.719 32.619 1.00 93.75 260 MET A O 1
ATOM 1991 N N . ASN A 1 261 ? -6.671 -9.942 30.390 1.00 93.69 261 ASN A N 1
ATOM 1992 C CA . ASN A 1 261 ? -8.101 -9.751 30.167 1.00 93.69 261 ASN A CA 1
ATOM 1993 C C . ASN A 1 261 ? -8.917 -10.860 30.857 1.00 93.69 261 ASN A C 1
ATOM 1995 O O . ASN A 1 261 ? -9.884 -10.576 31.561 1.00 93.69 261 ASN A O 1
ATOM 1999 N N . ALA A 1 262 ? -8.469 -12.118 30.774 1.00 93.69 262 ALA A N 1
ATOM 2000 C CA . ALA A 1 262 ? -9.080 -13.231 31.500 1.00 93.69 262 ALA A CA 1
ATOM 2001 C C . ALA A 1 262 ? -9.028 -13.037 33.029 1.00 93.69 262 ALA A C 1
ATOM 2003 O O . ALA A 1 262 ? -10.027 -13.266 33.713 1.00 93.69 262 ALA A O 1
ATOM 2004 N N . ARG A 1 263 ? -7.897 -12.563 33.574 1.00 94.56 263 ARG A N 1
ATOM 2005 C CA . ARG A 1 263 ? -7.766 -12.235 35.007 1.00 94.56 263 ARG A CA 1
ATOM 2006 C C . ARG A 1 263 ? -8.697 -11.096 35.420 1.00 94.56 263 ARG A C 1
ATOM 2008 O O . ARG A 1 263 ? -9.385 -11.230 36.426 1.00 94.56 263 ARG A O 1
ATOM 2015 N N . LEU A 1 264 ? -8.771 -10.025 34.631 1.00 93.38 264 LEU A N 1
ATOM 2016 C CA . LEU A 1 264 ? -9.689 -8.906 34.860 1.00 93.38 264 LEU A CA 1
ATOM 2017 C C . LEU A 1 264 ? -11.144 -9.377 34.877 1.00 93.38 264 LEU A C 1
ATOM 2019 O O . LEU A 1 264 ? -11.871 -9.061 35.812 1.00 93.38 264 LEU A O 1
ATOM 2023 N N . ARG A 1 265 ? -11.559 -10.198 33.905 1.00 93.25 265 ARG A N 1
ATOM 2024 C CA . ARG A 1 265 ? -12.908 -10.788 33.877 1.00 93.25 265 ARG A CA 1
ATOM 2025 C C . ARG A 1 265 ? -13.186 -11.653 35.104 1.00 93.25 265 ARG A C 1
ATOM 2027 O O . ARG A 1 265 ? -14.285 -11.577 35.647 1.00 93.25 265 ARG A O 1
ATOM 2034 N N . LYS A 1 266 ? -12.202 -12.435 35.564 1.00 94.12 266 LYS A N 1
ATOM 2035 C CA . LYS A 1 266 ? -12.327 -13.247 36.782 1.00 94.12 266 LYS A CA 1
ATOM 2036 C C . LYS A 1 266 ? -12.517 -12.371 38.024 1.00 94.12 266 LYS A C 1
ATOM 2038 O O . LYS A 1 266 ? -13.461 -12.611 38.768 1.00 94.12 266 LYS A O 1
ATOM 2043 N N . LEU A 1 267 ? -11.706 -11.323 38.191 1.00 92.44 267 LEU A N 1
ATOM 2044 C CA . LEU A 1 267 ? -11.838 -10.367 39.300 1.00 92.44 267 LEU A CA 1
ATOM 2045 C C . LEU A 1 267 ? -13.189 -9.641 39.274 1.00 92.44 267 LEU A C 1
ATOM 2047 O O . LEU A 1 267 ? -13.832 -9.466 40.306 1.00 92.44 267 LEU A O 1
ATOM 2051 N N . LEU A 1 268 ? -13.656 -9.257 38.085 1.00 89.75 268 LEU A N 1
ATOM 2052 C CA . LEU A 1 268 ? -14.937 -8.572 37.913 1.00 89.75 268 LEU A CA 1
ATOM 2053 C C . LEU A 1 268 ? -16.123 -9.508 38.208 1.00 89.75 268 LEU A C 1
ATOM 2055 O O . LEU A 1 268 ? -17.123 -9.076 38.779 1.00 89.75 268 LEU A O 1
ATOM 2059 N N . ALA A 1 269 ? -16.008 -10.796 37.874 1.00 90.19 269 ALA A N 1
ATOM 2060 C CA . ALA A 1 269 ? -16.999 -11.812 38.224 1.00 90.19 269 ALA A CA 1
ATOM 2061 C C . ALA A 1 269 ? -17.007 -12.139 39.727 1.00 90.19 269 ALA A C 1
ATOM 2063 O O . ALA A 1 269 ? -18.070 -12.364 40.301 1.00 90.19 269 ALA A O 1
ATOM 2064 N N . GLU A 1 270 ? -15.840 -12.154 40.369 1.00 89.81 270 GLU A N 1
ATOM 2065 C CA . GLU A 1 270 ? -15.699 -12.405 41.804 1.00 89.81 270 GLU A CA 1
ATOM 2066 C C . GLU A 1 270 ? -16.274 -11.250 42.631 1.00 89.81 270 GLU A C 1
ATOM 2068 O O . GLU A 1 270 ? -17.080 -11.485 43.532 1.00 89.81 270 GLU A O 1
ATOM 2073 N N . LYS A 1 271 ? -16.006 -10.000 42.228 1.00 85.25 271 LYS A N 1
ATOM 2074 C CA . LYS A 1 271 ? -16.614 -8.809 42.838 1.00 85.25 271 LYS A CA 1
ATOM 2075 C C . LYS A 1 271 ? -18.147 -8.852 42.802 1.00 85.25 271 LYS A C 1
ATOM 2077 O O . LYS A 1 271 ? -18.783 -8.590 43.817 1.00 85.25 271 LYS A O 1
ATOM 2082 N N . LYS A 1 272 ? -18.749 -9.257 41.674 1.00 82.56 272 LYS A N 1
ATOM 2083 C CA . LYS A 1 272 ? -20.216 -9.376 41.551 1.00 82.56 272 LYS A CA 1
ATOM 2084 C C . LYS A 1 272 ? -20.832 -10.355 42.559 1.00 82.56 272 LYS A C 1
ATOM 2086 O O . LYS A 1 272 ? -21.959 -10.140 42.992 1.00 82.56 272 LYS A O 1
ATOM 2091 N N . LYS A 1 273 ? -20.115 -11.419 42.943 1.00 84.19 273 LYS A N 1
ATOM 2092 C CA . LYS A 1 273 ? -20.586 -12.364 43.971 1.00 84.19 273 LYS A CA 1
ATOM 2093 C C . LYS A 1 273 ? -20.568 -11.724 45.357 1.00 84.19 273 LYS A C 1
ATOM 2095 O O . LYS A 1 273 ? -21.530 -11.885 46.099 1.00 84.19 273 LYS A O 1
ATOM 2100 N N . CYS A 1 274 ? -19.510 -10.979 45.684 1.00 76.38 274 CYS A N 1
ATOM 2101 C CA . CYS A 1 274 ? -19.433 -10.229 46.938 1.00 76.38 274 CYS A CA 1
ATOM 2102 C C . CYS A 1 274 ? -20.538 -9.173 47.036 1.00 76.38 274 CYS A C 1
ATOM 2104 O O . CYS A 1 274 ? -21.192 -9.102 48.071 1.00 76.38 274 CYS A O 1
ATOM 2106 N N . ASP A 1 275 ? -20.801 -8.429 45.957 1.00 86.00 275 ASP A N 1
ATOM 2107 C CA . ASP A 1 275 ? -21.891 -7.447 45.927 1.00 86.00 275 ASP A CA 1
ATOM 2108 C C . ASP A 1 275 ? -23.246 -8.12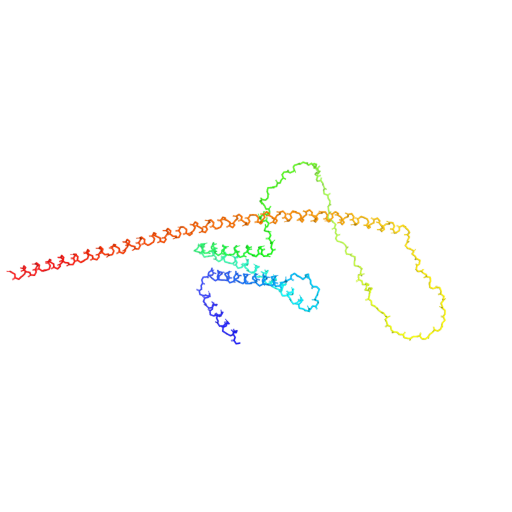8 46.183 1.00 86.00 275 ASP A C 1
ATOM 2110 O O . ASP A 1 275 ? -24.027 -7.655 47.005 1.00 86.00 275 ASP A O 1
ATOM 2114 N N . TRP A 1 276 ? -23.505 -9.290 45.569 1.00 88.38 276 TRP A N 1
ATOM 2115 C CA . TRP A 1 276 ? -24.736 -10.056 45.807 1.00 88.38 276 TRP A CA 1
ATOM 2116 C C . TRP A 1 276 ? -24.898 -10.503 47.269 1.00 88.38 276 TRP A C 1
ATOM 2118 O O . TRP A 1 276 ? -25.977 -10.339 47.840 1.00 88.38 276 TRP A O 1
ATOM 2128 N N . PHE A 1 277 ? -23.830 -11.001 47.904 1.00 87.94 277 PHE A N 1
ATOM 2129 C CA . PHE A 1 277 ? -23.849 -11.340 49.333 1.00 87.94 277 PHE A CA 1
ATOM 2130 C C . PHE A 1 277 ? -24.097 -10.114 50.217 1.00 87.94 277 PHE A C 1
ATOM 2132 O O . PHE A 1 277 ? -24.868 -10.196 51.173 1.00 87.94 277 PHE A O 1
ATOM 2139 N N . MET A 1 278 ? -23.485 -8.975 49.885 1.00 91.94 278 MET A N 1
ATOM 2140 C CA . MET A 1 278 ? -23.677 -7.718 50.611 1.00 91.94 278 MET A CA 1
ATOM 2141 C C . MET A 1 278 ? -25.133 -7.240 50.520 1.00 91.94 278 MET A C 1
ATOM 2143 O O . MET A 1 278 ? -25.732 -6.892 51.537 1.00 91.94 278 MET A O 1
ATOM 2147 N N . TYR A 1 279 ? -25.745 -7.305 49.331 1.00 93.75 279 TYR A N 1
ATOM 2148 C CA . TYR A 1 279 ? -27.165 -6.987 49.154 1.00 93.75 279 TYR A CA 1
ATOM 2149 C C . TYR A 1 279 ? -28.077 -7.942 49.931 1.00 93.75 279 TYR A C 1
ATOM 2151 O O . TYR A 1 279 ? -28.986 -7.477 50.618 1.00 93.75 279 TYR A O 1
ATOM 2159 N N . ALA A 1 280 ? -27.820 -9.253 49.886 1.00 92.81 280 ALA A N 1
ATOM 2160 C CA . ALA A 1 280 ? -28.596 -10.240 50.639 1.00 92.81 280 ALA A CA 1
ATOM 2161 C C . ALA A 1 280 ? -28.519 -9.999 52.158 1.00 92.81 280 ALA A C 1
ATOM 2163 O O . ALA A 1 280 ? -29.540 -10.050 52.847 1.00 92.81 280 ALA A O 1
ATOM 2164 N N . PHE A 1 281 ? -27.329 -9.672 52.673 1.00 94.12 281 PHE A N 1
ATOM 2165 C CA . PHE A 1 281 ? -27.120 -9.337 54.081 1.00 94.12 281 PHE A CA 1
ATOM 2166 C C . PHE A 1 281 ? -27.849 -8.046 54.486 1.00 94.12 281 PHE A C 1
ATOM 2168 O O . PHE A 1 281 ? -28.556 -8.031 55.494 1.00 94.12 281 PHE A O 1
ATOM 2175 N N . CYS A 1 282 ? -27.765 -6.988 53.671 1.00 94.88 282 CYS A N 1
ATOM 2176 C CA . CYS A 1 282 ? -28.528 -5.754 53.886 1.00 94.88 282 CYS A CA 1
ATOM 2177 C C . CYS A 1 282 ? -30.047 -5.996 53.895 1.00 94.88 282 CYS A C 1
ATOM 2179 O O . CYS A 1 282 ? -30.743 -5.471 54.764 1.00 94.88 282 CYS A O 1
ATOM 2181 N N . CYS A 1 283 ? -30.574 -6.813 52.977 1.00 94.94 283 CYS A N 1
ATOM 2182 C CA . CYS A 1 283 ? -31.994 -7.173 52.963 1.00 94.94 283 CYS A CA 1
ATOM 2183 C C . CYS A 1 283 ? -32.411 -7.934 54.230 1.00 94.94 283 CYS A C 1
ATOM 2185 O O . CYS A 1 283 ? -33.459 -7.633 54.797 1.00 94.94 283 CYS A O 1
ATOM 2187 N N . ALA A 1 284 ? -31.593 -8.880 54.705 1.00 95.44 284 ALA A N 1
ATOM 2188 C CA . ALA A 1 284 ? -31.869 -9.620 55.936 1.00 95.44 284 ALA A CA 1
ATOM 2189 C C . ALA A 1 284 ? -31.907 -8.701 57.171 1.00 95.44 284 ALA A C 1
ATOM 2191 O O . ALA A 1 284 ? -32.815 -8.821 57.994 1.00 95.44 284 ALA A O 1
ATOM 2192 N N . LEU A 1 285 ? -30.975 -7.744 57.275 1.00 95.75 285 LEU A N 1
ATOM 2193 C CA . LEU A 1 285 ? -30.975 -6.746 58.350 1.00 95.75 285 LEU A CA 1
ATOM 2194 C C . LEU A 1 285 ? -32.221 -5.854 58.310 1.00 95.75 285 LEU A C 1
ATOM 2196 O O . LEU A 1 285 ? -32.850 -5.644 59.346 1.00 95.75 285 LEU A O 1
ATOM 2200 N N . LEU A 1 286 ? -32.614 -5.370 57.127 1.00 95.94 286 LEU A N 1
ATOM 2201 C CA . LEU A 1 286 ? -33.826 -4.560 56.969 1.00 95.94 286 LEU A CA 1
ATOM 2202 C C . LEU A 1 286 ? -35.085 -5.330 57.381 1.00 95.94 286 LEU A C 1
ATOM 2204 O O . LEU A 1 286 ? -35.912 -4.797 58.118 1.00 95.94 286 LEU A O 1
ATOM 2208 N N . LEU A 1 287 ? -35.212 -6.592 56.963 1.00 96.06 287 LEU A N 1
ATOM 2209 C CA . LEU A 1 287 ? -36.326 -7.449 57.377 1.00 96.06 287 LEU A CA 1
ATO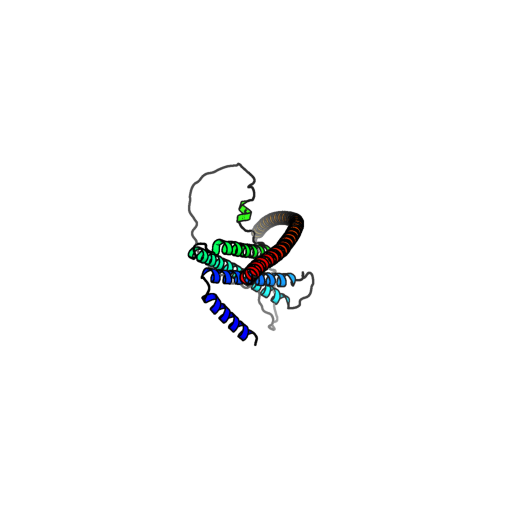M 2210 C C . LEU A 1 287 ? -36.340 -7.675 58.894 1.00 96.06 287 LEU A C 1
ATOM 2212 O O . LEU A 1 287 ? -37.409 -7.638 59.501 1.00 96.06 287 LEU A O 1
ATOM 2216 N N . GLY A 1 288 ? -35.169 -7.849 59.515 1.00 96.56 288 GLY A N 1
ATOM 2217 C CA . GLY A 1 288 ? -35.039 -7.962 60.969 1.00 96.56 288 GLY A CA 1
ATOM 2218 C C . GLY A 1 288 ? -35.527 -6.714 61.709 1.00 96.56 288 GLY A C 1
ATOM 2219 O O . GLY A 1 288 ? -36.286 -6.827 62.671 1.00 96.56 288 GLY A O 1
ATOM 2220 N N . VAL A 1 289 ? -35.162 -5.522 61.227 1.00 96.75 289 VAL A N 1
ATOM 2221 C CA . VAL A 1 289 ? -35.629 -4.246 61.798 1.00 96.75 289 VAL A CA 1
ATOM 2222 C C . VAL A 1 289 ? -37.145 -4.095 61.650 1.00 96.75 289 VAL A C 1
ATOM 2224 O O . VAL A 1 289 ? -37.822 -3.749 62.616 1.00 96.75 289 VAL A O 1
ATOM 2227 N N . VAL A 1 290 ? -37.702 -4.407 60.475 1.00 96.50 290 VAL A N 1
ATOM 2228 C CA . VAL A 1 290 ? -39.156 -4.353 60.239 1.00 96.50 290 VAL A CA 1
ATOM 2229 C C . VAL A 1 290 ? -39.904 -5.318 61.163 1.00 96.50 290 VAL A C 1
ATOM 2231 O O . VAL A 1 290 ? -40.917 -4.941 61.752 1.00 96.50 290 VAL A O 1
ATOM 2234 N N . ALA A 1 291 ? -39.395 -6.539 61.341 1.00 95.44 291 ALA A N 1
ATOM 2235 C CA . ALA A 1 291 ? -39.986 -7.519 62.247 1.00 95.44 291 ALA A CA 1
ATOM 2236 C C . ALA A 1 291 ? -39.953 -7.046 63.710 1.00 95.44 291 ALA A C 1
ATOM 2238 O O . ALA A 1 291 ? -40.961 -7.160 64.407 1.00 95.44 291 ALA A O 1
ATOM 2239 N N . ALA A 1 292 ? -38.837 -6.466 64.165 1.00 95.94 292 ALA A N 1
ATOM 2240 C CA . ALA A 1 292 ? -38.720 -5.921 65.518 1.00 95.94 292 ALA A CA 1
ATOM 2241 C C . ALA A 1 292 ? -39.736 -4.795 65.776 1.00 95.94 292 ALA A C 1
ATOM 2243 O O . ALA A 1 292 ? -40.407 -4.795 66.807 1.00 95.94 292 ALA A O 1
ATOM 2244 N N . ILE A 1 293 ? -39.908 -3.879 64.814 1.00 96.00 293 ILE A N 1
ATOM 2245 C CA . ILE A 1 293 ? -40.910 -2.806 64.893 1.00 96.00 293 ILE A CA 1
ATOM 2246 C C . ILE A 1 293 ? -42.332 -3.388 64.937 1.00 96.00 293 ILE A C 1
ATOM 2248 O O . ILE A 1 293 ? -43.152 -2.942 65.735 1.00 96.00 293 ILE A O 1
ATOM 2252 N N . ALA A 1 294 ? -42.630 -4.406 64.125 1.00 95.62 294 ALA A N 1
ATOM 2253 C CA . ALA A 1 294 ? -43.945 -5.047 64.110 1.00 95.62 294 ALA A CA 1
ATOM 2254 C C . ALA A 1 294 ? -44.281 -5.757 65.435 1.00 95.62 294 ALA A C 1
ATOM 2256 O O . ALA A 1 294 ? -45.431 -5.728 65.869 1.00 95.62 294 ALA A O 1
ATOM 2257 N N . VAL A 1 295 ? -43.291 -6.373 66.091 1.00 96.19 295 VAL A N 1
ATOM 2258 C CA . VAL A 1 295 ? -43.460 -6.992 67.417 1.00 96.19 295 VAL A CA 1
ATOM 2259 C C . VAL A 1 295 ? -43.683 -5.931 68.496 1.00 96.19 295 VAL A C 1
ATOM 2261 O O . VAL A 1 295 ? -44.582 -6.095 69.319 1.00 96.19 295 VAL A O 1
ATOM 2264 N N . LEU A 1 296 ? -42.922 -4.832 68.460 1.00 93.75 296 LEU A N 1
ATOM 2265 C CA . LEU A 1 296 ? -43.085 -3.700 69.381 1.00 93.75 296 LEU A CA 1
ATOM 2266 C C . LEU A 1 296 ? -44.434 -2.987 69.236 1.00 93.75 296 LEU A C 1
ATOM 2268 O O . LEU A 1 296 ? -44.964 -2.521 70.230 1.00 93.75 296 LEU A O 1
ATOM 2272 N N . LEU A 1 297 ? -45.000 -2.906 68.028 1.00 93.31 297 LEU A N 1
ATOM 2273 C CA . LEU A 1 297 ? -46.338 -2.337 67.806 1.00 93.31 297 LEU A CA 1
ATOM 2274 C C . LEU A 1 297 ? -47.474 -3.263 68.252 1.00 93.31 297 LEU A C 1
ATOM 2276 O O . LEU A 1 297 ? -48.606 -2.813 68.416 1.00 93.31 297 LEU A O 1
ATOM 2280 N N . LYS A 1 298 ? -47.196 -4.564 68.361 1.00 92.75 298 LYS A N 1
ATOM 2281 C CA . LYS A 1 298 ? -48.180 -5.582 68.733 1.00 92.75 298 LYS A CA 1
ATOM 2282 C C . LYS A 1 298 ? -48.175 -5.899 70.233 1.00 92.75 298 LYS A C 1
ATOM 2284 O O . LYS A 1 298 ? -49.139 -6.502 70.702 1.00 92.75 298 LYS A O 1
ATOM 2289 N N . SER A 1 299 ? -47.102 -5.540 70.938 1.00 75.31 299 SER A N 1
ATOM 2290 C CA . SER A 1 299 ? -46.957 -5.678 72.396 1.00 75.31 299 SER A CA 1
ATOM 2291 C C . SER A 1 299 ? -47.437 -4.417 73.100 1.00 75.31 299 SER A C 1
ATOM 2293 O O . SER A 1 299 ? -47.976 -4.560 74.216 1.00 75.31 299 SER A O 1
#